Protein AF-0000000066869308 (afdb_homodimer)

Sequence (246 aa):
MLRIAASAKTIVRTGSLEAPPLGIRVLPRLYHERVVDHYDNPRNVGSFDKNDPTVGTGLVGAPACGDVMKLQIKVDDKTGKIVDARFKTFGCGSAIASSSVATEWVKEKQIEEVLTIKNTVGAMLRIAASAKTIVRTGSLEAPPLGIRVLPRLYHERVVDHYDNPRNVGSFDKNDPTVGTGLVGAPACGDVMKLQIKVDDKTGKIVDARFKTFGCGSAIASSSVATEWVKEKQIEEVLTIKNTVGA

InterPro domains:
  IPR002871 NIF system FeS cluster assembly, NifU, N-terminal [PF01592] (31-120)
  IPR002871 NIF system FeS cluster assembly, NifU, N-terminal [PTHR10093] (7-120)
  IPR002871 NIF system FeS cluster assembly, NifU, N-terminal [cd06664] (30-123)

Nearest PDB structures (foldseek):
  5wlw-assembly1_H  TM=8.777E-01  e=2.825E-13  Homo sapiens
  6wi2-assembly1_D  TM=8.558E-01  e=1.445E-12  Homo sapiens
  2z7e-assembly1_B  TM=8.481E-01  e=9.745E-09  Aquifex aeolicus
  2z7e-assembly1_C  TM=8.434E-01  e=6.066E-08  Aquifex aeolicus
  5t0v-assembly1_k  TM=6.621E-01  e=1.904E-09  Saccharomyces cerevisiae

Radius of gyration: 27.17 Å; Cα contacts (8 Å, |Δi|>4): 467; chains: 2; bounding box: 66×114×77 Å

Foldseek 3Di:
DPPPPPPPPPPPPPPPPVDPPPPVVVVVVVVVVLLVCCLVPFPQEDDDDPPPPQKDWDWDDDPVQNKIKIKMFGADPVPQFTAFIHMDMPGDSNVSSVRSVVRVVRHRDHNCCVVPPDPPPDD/DPPPPPPPPPPPPPPPPVPPPPPPVVVVVVVVVLLVCCLVPFPQEDDDDPPPPQKDWDWDDDPVQNKIKIKMFGADPVPQFTAFIHMDMPGDSVVSSVRSVVRVVRHRDHNCCVVPPDPPPDD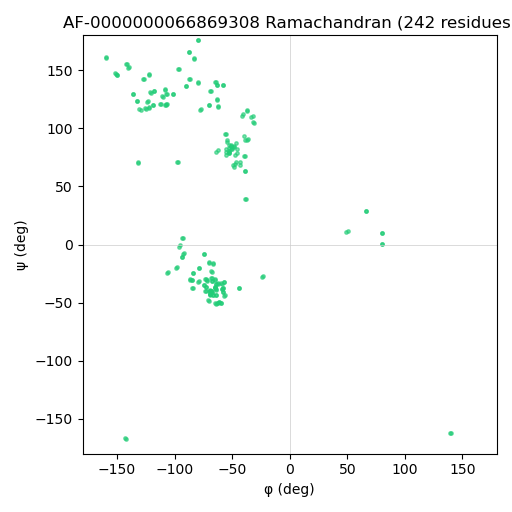

Organism: Glycine max (NCBI:txid3847)

pLDDT: mean 75.07, std 23.41, range [19.27, 97.44]

Secondary structure (DSSP, 8-state):
---------------------THHHHHHHHHHHHHHHHHHS-SSBS---TT-TTEEEEEEEETTTTEEEEEEEEE-TTT-BEEEEEEEE-S-HHHHHHHHHHHHHTTTSBHHHHH--------/---------------------THHHHHHHHHHHHHHHHHHS-SSBS---TT-TTEEEEEEEETTTTEEEEEEEEE-TTT-BEEEEEEEE-S-HHHHHHHHHHHHHTTTSBHHHHH--------

Solvent-accessible surface area (backbone atoms only — not comparable to full-atom values): 13592 Å² total; per-residue (Å²): 135,84,78,78,78,77,77,74,76,77,76,72,75,75,69,75,72,71,66,73,69,74,68,46,68,49,38,23,58,54,41,19,52,49,45,38,42,22,48,77,55,55,49,47,70,44,78,73,64,79,82,40,62,47,31,25,51,19,63,38,69,31,79,88,49,66,14,42,26,40,42,34,36,31,42,39,84,87,77,38,28,19,75,39,39,25,30,42,66,54,61,39,50,32,26,46,18,27,38,19,49,27,37,60,54,48,43,73,34,47,50,65,61,72,73,48,70,60,79,78,62,79,125,136,86,78,76,78,77,77,76,76,76,76,73,74,74,68,74,72,70,66,72,69,73,66,46,70,50,38,24,58,54,40,19,53,50,43,39,42,20,50,78,54,55,49,49,70,44,76,73,63,82,81,40,64,50,31,25,50,20,64,38,70,30,80,90,49,68,13,41,25,39,42,34,37,31,42,40,86,86,78,38,28,19,76,39,39,24,31,41,66,52,61,40,50,32,25,45,18,28,39,20,50,28,37,61,52,48,41,74,33,47,49,66,62,71,74,49,72,62,78,78,63,78,125

Structure (mmCIF, N/CA/C/O backbone):
data_AF-0000000066869308-model_v1
#
loop_
_entity.id
_entity.type
_entity.pdbx_description
1 polymer 'NIF system FeS cluster assembly NifU N-terminal domain-containing protein'
#
loop_
_atom_site.group_PDB
_atom_site.id
_atom_site.type_symbol
_atom_site.label_atom_id
_atom_site.label_alt_id
_atom_site.label_comp_id
_atom_site.label_asym_id
_atom_site.label_entity_id
_atom_site.label_seq_id
_atom_site.pdbx_PDB_ins_code
_atom_site.Cartn_x
_atom_site.Cartn_y
_atom_site.Cartn_z
_atom_site.occupancy
_atom_site.B_iso_or_equiv
_atom_site.auth_seq_id
_atom_site.auth_comp_id
_atom_site.auth_asym_id
_atom_site.auth_atom_id
_atom_site.pdbx_PDB_model_num
ATOM 1 N N . MET A 1 1 ? 46.312 -50.531 -47.625 1 30.72 1 MET A N 1
ATOM 2 C CA . MET A 1 1 ? 45.531 -49.312 -47.656 1 30.72 1 MET A CA 1
ATOM 3 C C . MET A 1 1 ? 44.812 -49.062 -46.344 1 30.72 1 MET A C 1
ATOM 5 O O . MET A 1 1 ? 43.938 -49.844 -45.969 1 30.72 1 MET A O 1
ATOM 9 N N . LEU A 1 2 ? 45.562 -48.625 -45.312 1 37.56 2 LEU A N 1
ATOM 10 C CA . LEU A 1 2 ? 45.312 -48.438 -43.906 1 37.56 2 LEU A CA 1
ATOM 11 C C . LEU A 1 2 ? 44.25 -47.375 -43.656 1 37.56 2 LEU A C 1
ATOM 13 O O . LEU A 1 2 ? 44.438 -46.219 -44 1 37.56 2 LEU A O 1
ATOM 17 N N . ARG A 1 3 ? 42.938 -47.75 -43.812 1 37.41 3 ARG A N 1
ATOM 18 C CA . ARG A 1 3 ? 41.75 -46.938 -43.625 1 37.41 3 ARG A CA 1
ATOM 19 C C . ARG A 1 3 ? 41.719 -46.312 -42.25 1 37.41 3 ARG A C 1
ATOM 21 O O . ARG A 1 3 ? 41.781 -47.031 -41.25 1 37.41 3 ARG A O 1
ATOM 28 N N . ILE A 1 4 ? 42.281 -45.156 -42 1 41.25 4 ILE A N 1
ATOM 29 C CA . ILE A 1 4 ? 42.219 -44.281 -40.844 1 41.25 4 ILE A CA 1
ATOM 30 C C . ILE A 1 4 ? 40.781 -44 -40.5 1 41.25 4 ILE A C 1
ATOM 32 O O . ILE A 1 4 ? 40.062 -43.375 -41.281 1 41.25 4 ILE A O 1
ATOM 36 N N . ALA A 1 5 ? 40.031 -44.844 -39.812 1 41.66 5 ALA A N 1
ATOM 37 C CA . ALA A 1 5 ? 38.688 -44.656 -39.25 1 41.66 5 ALA A CA 1
ATOM 38 C C . ALA A 1 5 ? 38.625 -43.406 -38.375 1 41.66 5 ALA A C 1
ATOM 40 O O . ALA A 1 5 ? 39.406 -43.25 -37.438 1 41.66 5 ALA A O 1
ATOM 41 N N . ALA A 1 6 ? 38.438 -42.219 -38.969 1 38.69 6 ALA A N 1
ATOM 42 C CA . ALA A 1 6 ? 38.219 -40.969 -38.281 1 38.69 6 ALA A CA 1
ATOM 43 C C . ALA A 1 6 ? 37.062 -41.094 -37.281 1 38.69 6 ALA A C 1
ATOM 45 O O . ALA A 1 6 ? 35.938 -41.5 -37.656 1 38.69 6 ALA A O 1
ATOM 46 N N . SER A 1 7 ? 37.312 -41.562 -36.062 1 40.28 7 SER A N 1
ATOM 47 C CA . SER A 1 7 ? 36.375 -41.562 -34.938 1 40.28 7 SER A CA 1
ATOM 48 C C . SER A 1 7 ? 35.75 -40.156 -34.75 1 40.28 7 SER A C 1
ATOM 50 O O . SER A 1 7 ? 36.469 -39.188 -34.5 1 40.28 7 SER A O 1
ATOM 52 N N . ALA A 1 8 ? 34.75 -39.781 -35.469 1 38.94 8 ALA A N 1
ATOM 53 C CA . ALA A 1 8 ? 33.969 -38.562 -35.25 1 38.94 8 ALA A CA 1
ATOM 54 C C . ALA A 1 8 ? 33.469 -38.5 -33.812 1 38.94 8 ALA A C 1
ATOM 56 O O . ALA A 1 8 ? 32.719 -39.375 -33.344 1 38.94 8 ALA A O 1
ATOM 57 N N . LYS A 1 9 ? 34.312 -38.094 -32.844 1 41.34 9 LYS A N 1
ATOM 58 C CA . LYS A 1 9 ? 33.844 -37.719 -31.516 1 41.34 9 LYS A CA 1
ATOM 59 C C . LYS A 1 9 ? 32.656 -36.781 -31.594 1 41.34 9 LYS A C 1
ATOM 61 O O . LYS A 1 9 ? 32.75 -35.688 -32.188 1 41.34 9 LYS A O 1
ATOM 66 N N . THR A 1 10 ? 31.453 -37.312 -31.891 1 38.88 10 THR A N 1
ATOM 67 C CA . THR A 1 10 ? 30.266 -36.469 -31.688 1 38.88 10 THR A CA 1
ATOM 68 C C . THR A 1 10 ? 30.312 -35.781 -30.328 1 38.88 10 THR A C 1
ATOM 70 O O . THR A 1 10 ? 30.344 -36.469 -29.281 1 38.88 10 THR A O 1
ATOM 73 N N . ILE A 1 11 ? 30.922 -34.625 -30.156 1 40.66 11 ILE A N 1
ATOM 74 C CA . ILE A 1 11 ? 30.812 -33.781 -28.969 1 40.66 11 ILE A CA 1
ATOM 75 C C . ILE A 1 11 ? 29.344 -33.531 -28.656 1 40.66 11 ILE A C 1
ATOM 77 O O . ILE A 1 11 ? 28.641 -32.875 -29.453 1 40.66 11 ILE A O 1
ATOM 81 N N . VAL A 1 12 ? 28.625 -34.406 -28.062 1 39.16 12 VAL A N 1
ATOM 82 C CA . VAL A 1 12 ? 27.312 -34.094 -27.484 1 39.16 12 VAL A CA 1
ATOM 83 C C . VAL A 1 12 ? 27.422 -32.875 -26.594 1 39.16 12 VAL A C 1
ATOM 85 O O . VAL A 1 12 ? 28.156 -32.875 -25.609 1 39.16 12 VAL A O 1
ATOM 88 N N . ARG A 1 13 ? 27.328 -31.703 -27.141 1 38.78 13 ARG A N 1
ATOM 89 C CA . ARG A 1 13 ? 27.109 -30.516 -26.297 1 38.78 13 ARG A CA 1
ATOM 90 C C . ARG A 1 13 ? 26.016 -30.781 -25.266 1 38.78 13 ARG A C 1
ATOM 92 O O . ARG A 1 13 ? 24.875 -31.031 -25.625 1 38.78 13 ARG A O 1
ATOM 99 N N . THR A 1 14 ? 26.312 -31.406 -24.172 1 38.59 14 THR A N 1
ATOM 100 C CA . THR A 1 14 ? 25.375 -31.328 -23.062 1 38.59 14 THR A CA 1
ATOM 101 C C . THR A 1 14 ? 24.922 -29.891 -22.828 1 38.59 14 THR A C 1
ATOM 103 O O . THR A 1 14 ? 25.75 -29.031 -22.531 1 38.59 14 THR A O 1
ATOM 106 N N . GLY A 1 15 ? 24.156 -29.359 -23.656 1 35.91 15 GLY A N 1
ATOM 107 C CA . GLY A 1 15 ? 23.531 -28.109 -23.266 1 35.91 15 GLY A CA 1
ATOM 108 C C . GLY A 1 15 ? 23.094 -28.094 -21.812 1 35.91 15 GLY A C 1
ATOM 109 O O . GLY A 1 15 ? 22.438 -29.016 -21.344 1 35.91 15 GLY A O 1
ATOM 110 N N . SER A 1 16 ? 23.938 -27.609 -20.938 1 37.28 16 SER A N 1
ATOM 111 C CA . SER A 1 16 ? 23.547 -27.312 -19.562 1 37.28 16 SER A CA 1
ATOM 112 C C . SER A 1 16 ? 22.141 -26.703 -19.5 1 37.28 16 SER A C 1
ATOM 114 O O . SER A 1 16 ? 21.906 -25.625 -20.078 1 37.28 16 SER A O 1
ATOM 116 N N . LEU A 1 17 ? 21.141 -27.453 -19.641 1 38.56 17 LEU A N 1
ATOM 117 C CA . LEU A 1 17 ? 19.844 -26.938 -19.219 1 38.56 17 LEU A CA 1
ATOM 118 C C . LEU A 1 17 ? 19.969 -26.125 -17.938 1 38.56 17 LEU A C 1
ATOM 120 O O . LEU A 1 17 ? 20.312 -26.672 -16.891 1 38.56 17 LEU A O 1
ATOM 124 N N . GLU A 1 18 ? 20.656 -25.062 -17.953 1 38.56 18 GLU A N 1
ATOM 125 C CA . GLU A 1 18 ? 20.578 -24.203 -16.781 1 38.56 18 GLU A CA 1
ATOM 126 C C . GLU A 1 18 ? 19.172 -24.203 -16.188 1 38.56 18 GLU A C 1
ATOM 128 O O . GLU A 1 18 ? 18.188 -23.969 -16.891 1 38.56 18 GLU A O 1
ATOM 133 N N . ALA A 1 19 ? 18.906 -25.078 -15.273 1 40.25 19 ALA A N 1
ATOM 134 C CA . ALA A 1 19 ? 17.672 -25.125 -14.492 1 40.25 19 ALA A CA 1
ATOM 135 C C . ALA A 1 19 ? 17.188 -23.719 -14.156 1 40.25 19 ALA A C 1
ATOM 137 O O . ALA A 1 19 ? 18 -22.812 -13.938 1 40.25 19 ALA A O 1
ATOM 138 N N . PRO A 1 20 ? 16.078 -23.297 -14.617 1 44.31 20 PRO A N 1
ATOM 139 C CA . PRO A 1 20 ? 15.617 -22 -14.125 1 44.31 20 PRO A CA 1
ATOM 140 C C . PRO A 1 20 ? 15.844 -21.828 -12.625 1 44.31 20 PRO A C 1
ATOM 142 O O . PRO A 1 20 ? 15.836 -22.797 -11.875 1 44.31 20 PRO A O 1
ATOM 145 N N . PRO A 1 21 ? 16.703 -21 -12.18 1 42.47 21 PRO A N 1
ATOM 146 C CA . PRO A 1 21 ? 16.938 -20.875 -10.742 1 42.47 21 PRO A CA 1
ATOM 147 C C . PRO A 1 21 ? 15.672 -21.141 -9.914 1 42.47 21 PRO A C 1
ATOM 149 O O . PRO A 1 21 ? 14.57 -20.75 -10.32 1 42.47 21 PRO A O 1
ATOM 152 N N . LEU A 1 22 ? 15.555 -22.156 -9.211 1 41.47 22 LEU A N 1
ATOM 153 C CA . LEU A 1 22 ? 14.578 -22.547 -8.203 1 41.47 22 LEU A CA 1
ATOM 154 C C . LEU A 1 22 ? 13.898 -21.328 -7.586 1 41.47 22 LEU A C 1
ATOM 156 O O . LEU A 1 22 ? 12.836 -21.453 -6.969 1 41.47 22 LEU A O 1
ATOM 160 N N . GLY A 1 23 ? 14.523 -20.203 -7.539 1 46.25 23 GLY A N 1
ATOM 161 C CA . GLY A 1 23 ? 14.156 -19.016 -6.777 1 46.25 23 GLY A CA 1
ATOM 162 C C . GLY A 1 23 ? 12.883 -18.359 -7.266 1 46.25 23 GLY A C 1
ATOM 163 O O . GLY A 1 23 ? 12.188 -17.703 -6.496 1 46.25 23 GLY A O 1
ATOM 164 N N . ILE A 1 24 ? 12.547 -18.453 -8.508 1 48.66 24 ILE A N 1
ATOM 165 C CA . ILE A 1 24 ? 11.453 -17.688 -9.109 1 48.66 24 ILE A CA 1
ATOM 166 C C . ILE A 1 24 ? 10.117 -18.344 -8.758 1 48.66 24 ILE A C 1
ATOM 168 O O . ILE A 1 24 ? 9.125 -17.656 -8.539 1 48.66 24 ILE A O 1
ATOM 172 N N . ARG A 1 25 ? 10.055 -19.719 -8.586 1 51.94 25 ARG A N 1
ATOM 173 C CA . ARG A 1 25 ? 8.812 -20.422 -8.297 1 51.94 25 ARG A CA 1
ATOM 174 C C . ARG A 1 25 ? 8.344 -20.141 -6.875 1 51.94 25 ARG A C 1
ATOM 176 O O . ARG A 1 25 ? 7.152 -20.266 -6.574 1 51.94 25 ARG A O 1
ATOM 183 N N . VAL A 1 26 ? 9.328 -19.922 -6.027 1 53.38 26 VAL A N 1
ATOM 184 C CA . VAL A 1 26 ? 9.062 -19.719 -4.605 1 53.38 26 VAL A CA 1
ATOM 185 C C . VAL A 1 26 ? 8.484 -18.328 -4.371 1 53.38 26 VAL A C 1
ATOM 187 O O . VAL A 1 26 ? 7.703 -18.125 -3.443 1 53.38 26 VAL A O 1
ATOM 190 N N . LEU A 1 27 ? 8.484 -17.547 -5.387 1 65.19 27 LEU A N 1
ATOM 191 C CA . LEU A 1 27 ? 8.125 -16.141 -5.266 1 65.19 27 LEU A CA 1
ATOM 192 C C . LEU A 1 27 ? 6.621 -15.984 -5.059 1 65.19 27 LEU A C 1
ATOM 194 O O . LEU A 1 27 ? 6.191 -15.281 -4.141 1 65.19 27 LEU A O 1
ATOM 198 N N . PRO A 1 28 ? 5.867 -16.812 -5.793 1 68 28 PRO A N 1
ATOM 199 C CA . PRO A 1 28 ? 4.426 -16.594 -5.656 1 68 28 PRO A CA 1
ATOM 200 C C . PRO A 1 28 ? 3.895 -17.016 -4.285 1 68 28 PRO A C 1
ATOM 202 O O . PRO A 1 28 ? 3.086 -16.281 -3.691 1 68 28 PRO A O 1
ATOM 205 N N . ARG A 1 29 ? 4.426 -18.172 -3.766 1 74.62 29 ARG A N 1
ATOM 206 C CA . ARG A 1 29 ? 3.91 -18.641 -2.482 1 74.62 29 ARG A CA 1
ATOM 207 C C . ARG A 1 29 ? 4.34 -17.719 -1.348 1 74.62 29 ARG A C 1
ATOM 209 O O . ARG A 1 29 ? 3.539 -17.406 -0.468 1 74.62 29 ARG A O 1
ATOM 216 N N . LEU A 1 30 ? 5.609 -17.312 -1.404 1 82.31 30 LEU A N 1
ATOM 217 C CA . LEU A 1 30 ? 6.117 -16.453 -0.341 1 82.31 30 LEU A CA 1
ATOM 218 C C . LEU A 1 30 ? 5.406 -15.109 -0.348 1 82.31 30 LEU A C 1
ATOM 220 O O . LEU A 1 30 ? 5.094 -14.562 0.712 1 82.31 30 LEU A O 1
ATOM 224 N N . TYR A 1 31 ? 5.156 -14.727 -1.512 1 89 31 TYR A N 1
ATOM 225 C CA . TYR A 1 31 ? 4.477 -13.438 -1.62 1 89 31 TYR A CA 1
ATOM 226 C C . TYR A 1 31 ? 3.051 -13.523 -1.084 1 89 31 TYR A C 1
ATOM 228 O O . TYR A 1 31 ? 2.598 -12.641 -0.36 1 89 31 TYR A O 1
ATOM 236 N N . HIS A 1 32 ? 2.383 -14.617 -1.377 1 90 32 HIS A N 1
ATOM 237 C CA . HIS A 1 32 ? 1.039 -14.836 -0.854 1 90 32 HIS A CA 1
ATOM 238 C C . HIS A 1 32 ? 1.04 -14.883 0.67 1 90 32 HIS A C 1
ATOM 240 O O . HIS A 1 32 ? 0.23 -14.219 1.316 1 90 32 HIS A O 1
ATOM 246 N N . GLU A 1 33 ? 1.879 -15.625 1.16 1 90.75 33 GLU A N 1
ATOM 247 C CA . GLU A 1 33 ? 1.983 -15.758 2.611 1 90.75 33 GLU A CA 1
ATOM 248 C C . GLU A 1 33 ? 2.238 -14.406 3.271 1 90.75 33 GLU A C 1
ATOM 250 O O . GLU A 1 33 ? 1.71 -14.125 4.348 1 90.75 33 GLU A O 1
ATOM 255 N N . ARG A 1 34 ? 3.027 -13.617 2.598 1 90.81 34 ARG A N 1
ATOM 256 C CA . ARG A 1 34 ? 3.34 -12.297 3.145 1 90.81 34 ARG A CA 1
ATOM 257 C C . ARG A 1 34 ? 2.102 -11.414 3.174 1 90.81 34 ARG A C 1
ATOM 259 O O . ARG A 1 34 ? 1.85 -10.719 4.164 1 90.81 34 ARG A O 1
ATOM 266 N N . VAL A 1 35 ? 1.364 -11.438 2.148 1 91.25 35 VAL A N 1
ATOM 267 C CA . VAL A 1 35 ? 0.153 -10.625 2.076 1 91.25 35 VAL A CA 1
ATOM 268 C C . VAL A 1 35 ? -0.844 -11.086 3.135 1 91.25 35 VAL A C 1
ATOM 270 O O . VAL A 1 35 ? -1.438 -10.266 3.84 1 91.25 35 VAL A O 1
ATOM 273 N N . VAL A 1 36 ? -1.009 -12.344 3.285 1 91 36 VAL A N 1
ATOM 274 C CA . VAL A 1 36 ? -1.915 -12.898 4.285 1 91 36 VAL A CA 1
ATOM 275 C C . VAL A 1 36 ? -1.42 -12.547 5.684 1 91 36 VAL A C 1
ATOM 277 O O . VAL A 1 36 ? -2.221 -12.266 6.582 1 91 36 VAL A O 1
ATOM 280 N N . ASP A 1 37 ? -0.144 -12.578 5.883 1 93.25 37 ASP A N 1
ATOM 281 C CA . ASP A 1 37 ? 0.439 -12.195 7.168 1 93.25 37 ASP A CA 1
ATOM 282 C C . ASP A 1 37 ? 0.074 -10.758 7.527 1 93.25 37 ASP A C 1
ATOM 284 O O . ASP A 1 37 ? -0.168 -10.445 8.695 1 93.25 37 ASP A O 1
ATOM 288 N N . HIS A 1 38 ? 0.047 -9.898 6.59 1 93.44 38 HIS A N 1
ATOM 289 C CA . HIS A 1 38 ? -0.352 -8.523 6.832 1 93.44 38 HIS A CA 1
ATOM 290 C C . HIS A 1 38 ? -1.816 -8.438 7.246 1 93.44 38 HIS A C 1
ATOM 292 O O . HIS A 1 38 ? -2.213 -7.5 7.945 1 93.44 38 HIS A O 1
ATOM 298 N N . TYR A 1 39 ? -2.594 -9.281 6.82 1 90 39 TYR A N 1
ATOM 299 C CA . TYR A 1 39 ? -3.986 -9.359 7.25 1 90 39 TYR A CA 1
ATOM 300 C C . TYR A 1 39 ? -4.086 -9.844 8.688 1 90 39 TYR A C 1
ATOM 302 O O . TYR A 1 39 ? -4.781 -9.242 9.508 1 90 39 TYR A O 1
ATOM 310 N N . ASP A 1 40 ? -3.385 -10.883 8.906 1 91.31 40 ASP A N 1
ATOM 311 C CA . ASP A 1 40 ? -3.467 -11.531 10.219 1 91.31 40 ASP A CA 1
ATOM 312 C C . ASP A 1 40 ? -2.713 -10.719 11.273 1 91.31 40 ASP A C 1
ATOM 314 O O . ASP A 1 40 ? -3.076 -10.742 12.453 1 91.31 40 ASP A O 1
ATOM 318 N N . ASN A 1 41 ? -1.629 -10.102 10.891 1 94.25 41 ASN A N 1
ATOM 319 C CA . ASN A 1 41 ? -0.74 -9.328 11.75 1 94.25 41 ASN A CA 1
ATOM 320 C C . ASN A 1 41 ? -0.408 -7.973 11.141 1 94.25 41 ASN A C 1
ATOM 322 O O . ASN A 1 41 ? 0.75 -7.695 10.82 1 94.25 41 ASN A O 1
ATOM 326 N N . PRO A 1 42 ? -1.406 -7.137 11.125 1 95.25 42 PRO A N 1
ATOM 327 C CA . PRO A 1 42 ? -1.154 -5.859 10.461 1 95.25 42 PRO A CA 1
ATOM 328 C C . PRO A 1 42 ? -0.064 -5.039 11.141 1 95.25 42 PRO A C 1
ATOM 330 O O . PRO A 1 42 ? 0.022 -5.023 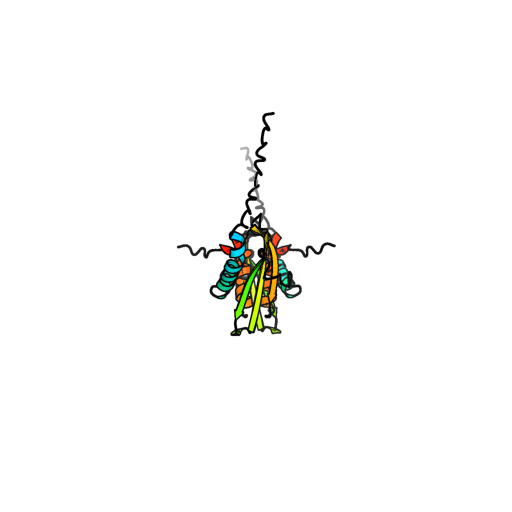12.375 1 95.25 42 PRO A O 1
ATOM 333 N N . ARG A 1 43 ? 0.749 -4.48 10.391 1 95.81 43 ARG A N 1
ATOM 334 C CA . ARG A 1 43 ? 1.827 -3.627 10.883 1 95.81 43 ARG A CA 1
ATOM 335 C C . ARG A 1 43 ? 1.428 -2.156 10.836 1 95.81 43 ARG A C 1
ATOM 337 O O . ARG A 1 43 ? 0.57 -1.766 10.039 1 95.81 43 ARG A O 1
ATOM 344 N N . ASN A 1 44 ? 1.986 -1.394 11.719 1 97.12 44 ASN A N 1
ATOM 345 C CA . ASN A 1 44 ? 1.922 0.064 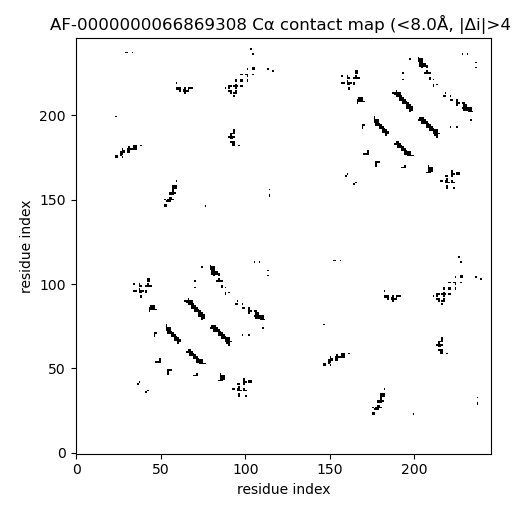11.711 1 97.12 44 ASN A CA 1
ATOM 346 C C . ASN A 1 44 ? 0.499 0.563 11.945 1 97.12 44 ASN A C 1
ATOM 348 O O . ASN A 1 44 ? 0.089 1.573 11.375 1 97.12 44 ASN A O 1
ATOM 352 N N . VAL A 1 45 ? -0.238 -0.227 12.664 1 97.19 45 VAL A N 1
ATOM 353 C CA . VAL A 1 45 ? -1.578 0.212 13.039 1 97.19 45 VAL A CA 1
ATOM 354 C C . VAL A 1 45 ? -1.483 1.366 14.039 1 97.19 45 VAL A C 1
ATOM 356 O O . VAL A 1 45 ? -0.708 1.307 14.992 1 97.19 45 VAL A O 1
ATOM 359 N N . GLY A 1 46 ? -2.207 2.328 13.773 1 96.69 46 GLY A N 1
ATOM 360 C CA . GLY A 1 46 ? -2.221 3.482 14.656 1 96.69 46 GLY A CA 1
ATOM 361 C C . GLY A 1 46 ? -2.264 4.805 13.914 1 96.69 46 GLY A C 1
ATOM 362 O O . GLY A 1 46 ? -2.717 4.863 12.773 1 96.69 46 GLY A O 1
ATOM 363 N N . SER A 1 47 ? -1.909 5.887 14.633 1 96.81 47 SER A N 1
ATOM 364 C CA . SER A 1 47 ? -1.906 7.219 14.031 1 96.81 47 SER A CA 1
ATOM 365 C C . SER A 1 47 ? -0.875 8.125 14.703 1 96.81 47 SER A C 1
ATOM 367 O O . SER A 1 47 ? -0.496 7.898 15.852 1 96.81 47 SER A O 1
ATOM 369 N N . PHE A 1 48 ? -0.342 8.977 13.93 1 96.75 48 PHE A N 1
ATOM 370 C CA . PHE A 1 48 ? 0.454 10.078 14.453 1 96.75 48 PHE A CA 1
ATOM 371 C C . PHE A 1 48 ? -0.432 11.273 14.789 1 96.75 48 PHE A C 1
ATOM 373 O O . PHE A 1 48 ? -1.621 11.281 14.469 1 96.75 48 PHE A O 1
ATOM 380 N N . ASP A 1 49 ? 0.183 12.188 15.547 1 95 49 ASP A N 1
ATOM 381 C CA . ASP A 1 49 ? -0.48 13.477 15.742 1 95 49 ASP A CA 1
ATOM 382 C C . ASP A 1 49 ? -0.646 14.211 14.414 1 95 49 ASP A C 1
ATOM 384 O O . ASP A 1 49 ? 0.342 14.57 13.766 1 95 49 ASP A O 1
ATOM 388 N N . LYS A 1 50 ? -1.881 14.453 14.086 1 89.25 50 LYS A N 1
ATOM 389 C CA . LYS A 1 50 ? -2.176 15.062 12.789 1 89.25 50 LYS A CA 1
ATOM 390 C C . LYS A 1 50 ? -1.648 16.484 12.719 1 89.25 50 LYS A C 1
ATOM 392 O O . LYS A 1 50 ? -1.522 17.062 11.641 1 89.25 50 LYS A O 1
ATOM 397 N N . ASN A 1 51 ? -1.34 17.062 13.867 1 90.62 51 ASN A N 1
ATOM 398 C CA . ASN A 1 51 ? -0.876 18.438 13.898 1 90.62 51 ASN A CA 1
ATOM 399 C C . ASN A 1 51 ? 0.646 18.531 13.828 1 90.62 51 ASN A C 1
ATOM 401 O O . ASN A 1 51 ? 1.211 19.625 13.781 1 90.62 51 ASN A O 1
ATOM 405 N N . ASP A 1 52 ? 1.296 17.469 13.898 1 92.69 52 ASP A N 1
ATOM 406 C CA . ASP A 1 52 ? 2.74 17.422 13.695 1 92.69 52 ASP A CA 1
ATOM 407 C C . ASP A 1 52 ? 3.107 17.844 12.273 1 92.69 52 ASP A C 1
ATOM 409 O O . ASP A 1 52 ? 2.641 17.25 11.305 1 92.69 52 ASP A O 1
ATOM 413 N N . PRO A 1 53 ? 3.959 18.828 12.117 1 90.25 53 PRO A N 1
ATOM 414 C CA . PRO A 1 53 ? 4.246 19.359 10.781 1 90.25 53 PRO A CA 1
ATOM 415 C C . PRO A 1 53 ? 5.031 18.391 9.914 1 90.25 53 PRO A C 1
ATOM 417 O O . PRO A 1 53 ? 5.117 18.562 8.695 1 90.25 53 PRO A O 1
ATOM 420 N N . THR A 1 54 ? 5.609 17.391 10.461 1 92.56 54 THR A N 1
ATOM 421 C CA . THR A 1 54 ? 6.379 16.422 9.688 1 92.56 54 THR A CA 1
ATOM 422 C C . THR A 1 54 ? 5.508 15.234 9.289 1 92.56 54 THR A C 1
ATOM 424 O O . THR A 1 54 ? 6 14.258 8.727 1 92.56 54 THR A O 1
ATOM 427 N N . VAL A 1 55 ? 4.18 15.352 9.602 1 94.56 55 VAL A N 1
ATOM 428 C CA . VAL A 1 55 ? 3.27 14.25 9.328 1 94.56 55 VAL A CA 1
ATOM 429 C C . VAL A 1 55 ? 2.291 14.641 8.227 1 94.56 55 VAL A C 1
ATOM 431 O O . VAL A 1 55 ? 1.649 15.695 8.305 1 94.56 55 VAL A O 1
ATOM 434 N N . GLY A 1 56 ? 2.307 13.852 7.125 1 93.06 56 GLY A N 1
ATOM 435 C CA . GLY A 1 56 ? 1.231 13.922 6.148 1 93.06 56 GLY A CA 1
ATOM 436 C C . GLY A 1 56 ? 0.098 12.961 6.438 1 93.06 56 GLY A C 1
ATOM 437 O O . GLY A 1 56 ? 0.336 11.805 6.805 1 93.06 56 GLY A O 1
ATOM 438 N N . THR A 1 57 ? -1.127 13.508 6.273 1 94 57 THR A N 1
ATOM 439 C CA . THR A 1 57 ? -2.295 12.68 6.547 1 94 57 THR A CA 1
ATOM 440 C C . THR A 1 57 ? -3.195 12.586 5.32 1 94 57 THR A C 1
ATOM 442 O O . THR A 1 57 ? -3.582 13.609 4.75 1 94 57 THR A O 1
ATOM 445 N N . GLY A 1 58 ? -3.35 11.336 4.82 1 91.88 58 GLY A N 1
ATOM 446 C CA . GLY A 1 58 ? -4.359 11.055 3.816 1 91.88 58 GLY A CA 1
ATOM 447 C C . GLY A 1 58 ? -5.602 10.391 4.387 1 91.88 58 GLY A C 1
ATOM 448 O O . GLY A 1 58 ? -5.504 9.43 5.148 1 91.88 58 GLY A O 1
ATOM 449 N N . LEU A 1 59 ? -6.781 10.891 4.098 1 89.62 59 LEU A N 1
ATOM 450 C CA . LEU A 1 59 ? -8.055 10.359 4.566 1 89.62 59 LEU A CA 1
ATOM 451 C C . LEU A 1 59 ? -8.977 10.039 3.393 1 89.62 59 LEU A C 1
ATOM 453 O O . LEU A 1 59 ? -9.188 10.875 2.514 1 89.62 59 LEU A O 1
ATOM 457 N N . VAL A 1 60 ? -9.352 8.766 3.416 1 87.25 60 VAL A N 1
ATOM 458 C CA . VAL A 1 60 ? -10.32 8.367 2.396 1 87.25 60 VAL A CA 1
ATOM 459 C C . VAL A 1 60 ? -11.539 7.734 3.061 1 87.25 60 VAL A C 1
ATOM 461 O O . VAL A 1 60 ? -11.398 6.809 3.869 1 87.25 60 VAL A O 1
ATOM 464 N N . GLY A 1 61 ? -12.734 8.391 2.898 1 75.94 61 GLY A N 1
ATOM 465 C CA . GLY A 1 61 ? -13.992 7.836 3.377 1 75.94 61 GLY A CA 1
ATOM 466 C C . GLY A 1 61 ? -15.086 7.828 2.32 1 75.94 61 GLY A C 1
ATOM 467 O O . GLY A 1 61 ? -15.227 8.789 1.56 1 75.94 61 GLY A O 1
ATOM 468 N N . ALA A 1 62 ? -15.492 6.586 1.957 1 64 62 ALA A N 1
ATOM 469 C CA . ALA A 1 62 ? -16.656 6.57 1.078 1 64 62 ALA A CA 1
ATOM 470 C C . ALA A 1 62 ? -17.906 6.102 1.827 1 64 62 ALA A C 1
ATOM 472 O O . ALA A 1 62 ? -17.859 5.113 2.566 1 64 62 ALA A O 1
ATOM 473 N N . PRO A 1 63 ? -18.812 7.023 1.788 1 58.5 63 PRO A N 1
ATOM 474 C CA . PRO A 1 63 ? -20.062 6.668 2.463 1 58.5 63 PRO A CA 1
ATOM 475 C C . PRO A 1 63 ? -20.531 5.25 2.141 1 58.5 63 PRO A C 1
ATOM 477 O O . PRO A 1 63 ? -21.078 4.566 3.01 1 58.5 63 PRO A O 1
ATOM 480 N N . ALA A 1 64 ? -20.328 4.887 0.94 1 57.06 64 ALA A N 1
ATOM 481 C CA . ALA A 1 64 ? -20.875 3.598 0.53 1 57.06 64 ALA A CA 1
ATOM 482 C C . ALA A 1 64 ? -20.234 2.455 1.312 1 57.06 64 ALA A C 1
ATOM 484 O O . ALA A 1 64 ? -20.859 1.405 1.507 1 57.06 64 ALA A O 1
ATOM 485 N N . CYS A 1 65 ? -19 2.578 1.65 1 58.75 65 CYS A N 1
ATOM 486 C CA . CYS A 1 65 ? -18.328 1.457 2.305 1 58.75 65 CYS A CA 1
ATOM 487 C C . CYS A 1 65 ? -18.344 1.628 3.82 1 58.75 65 CYS A C 1
ATOM 489 O O . CYS A 1 65 ? -18.172 0.657 4.559 1 58.75 65 CYS A O 1
ATOM 491 N N . GLY A 1 66 ? -18.875 2.678 4.082 1 62.62 66 GLY A N 1
ATOM 492 C CA . GLY A 1 66 ? -18.844 2.98 5.504 1 62.62 66 GLY A CA 1
ATOM 493 C C . GLY A 1 66 ? -17.469 2.85 6.109 1 62.62 66 GLY A C 1
ATOM 494 O O . GLY A 1 66 ? -17.312 2.838 7.332 1 62.62 66 GLY A O 1
ATOM 495 N N . ASP A 1 67 ? -16.5 2.727 5.148 1 76.62 67 ASP A N 1
ATOM 496 C CA . ASP A 1 67 ? -15.188 2.521 5.738 1 76.62 67 ASP A CA 1
ATOM 497 C C . ASP A 1 67 ? -14.289 3.74 5.516 1 76.62 67 ASP A C 1
ATOM 499 O O . ASP A 1 67 ? -14.344 4.371 4.461 1 76.62 67 ASP A O 1
ATOM 503 N N . VAL A 1 68 ? -13.719 4.23 6.574 1 83.88 68 VAL A N 1
ATOM 504 C CA . VAL A 1 68 ? -12.766 5.34 6.547 1 83.88 68 VAL A CA 1
ATOM 505 C C . VAL A 1 68 ? -11.359 4.82 6.836 1 83.88 68 VAL A C 1
ATOM 507 O O . VAL A 1 68 ? -11.172 3.979 7.715 1 83.88 68 VAL A O 1
ATOM 510 N N . MET A 1 69 ? -10.492 5.344 5.914 1 90.5 69 MET A N 1
ATOM 511 C CA . MET A 1 69 ? -9.094 4.996 6.145 1 90.5 69 MET A CA 1
ATOM 512 C C . MET A 1 69 ? -8.242 6.25 6.336 1 90.5 69 MET A C 1
ATOM 514 O O . MET A 1 69 ? -8.375 7.215 5.578 1 90.5 69 MET A O 1
ATOM 518 N N . LYS A 1 70 ? -7.508 6.195 7.344 1 93.75 70 LYS A N 1
ATOM 519 C CA . LYS A 1 70 ? -6.484 7.203 7.602 1 93.75 70 LYS A CA 1
ATOM 520 C C . LYS A 1 70 ? -5.086 6.637 7.359 1 93.75 70 LYS A C 1
ATOM 522 O O . LYS A 1 70 ? -4.703 5.637 7.973 1 93.75 70 LYS A O 1
ATOM 527 N N . LEU A 1 71 ? -4.359 7.211 6.461 1 95.44 71 LEU A N 1
ATOM 528 C CA . LEU A 1 71 ? -2.984 6.844 6.145 1 95.44 71 LEU A CA 1
ATOM 529 C C . LEU A 1 71 ? -2.035 8.008 6.41 1 95.44 71 LEU A C 1
ATOM 531 O O . LEU A 1 71 ? -2.203 9.094 5.844 1 95.44 71 LEU A O 1
ATOM 535 N N . GLN A 1 72 ? -1.065 7.742 7.336 1 96.19 72 GLN A N 1
ATOM 536 C CA . GLN A 1 72 ? -0.161 8.828 7.703 1 96.19 72 GLN A CA 1
ATOM 537 C C . GLN A 1 72 ? 1.292 8.445 7.438 1 96.19 72 GLN A C 1
ATOM 539 O O . GLN A 1 72 ? 1.677 7.289 7.613 1 96.19 72 GLN A O 1
ATOM 544 N N . ILE A 1 73 ? 2.102 9.438 7.062 1 95.19 73 ILE A N 1
ATOM 545 C CA . ILE A 1 73 ? 3.541 9.273 6.891 1 95.19 73 ILE A CA 1
ATOM 546 C C . ILE A 1 73 ? 4.277 10.344 7.691 1 95.19 73 ILE A C 1
ATOM 548 O O . ILE A 1 73 ? 3.801 11.477 7.812 1 95.19 73 ILE A O 1
ATOM 552 N N . LYS A 1 74 ? 5.328 10 8.234 1 96 74 LYS A N 1
ATOM 553 C CA . LYS A 1 74 ? 6.238 10.922 8.906 1 96 74 LYS A CA 1
ATOM 554 C C . LYS A 1 74 ? 7.508 11.148 8.086 1 96 74 LYS A C 1
ATOM 556 O O . LYS A 1 74 ? 8.172 10.188 7.688 1 96 74 LYS A O 1
ATOM 561 N N . VAL A 1 75 ? 7.836 12.367 7.883 1 94.31 75 VAL A N 1
ATOM 562 C CA . VAL A 1 75 ? 8.93 12.695 6.973 1 94.31 75 VAL A CA 1
ATOM 563 C C . VAL A 1 75 ? 10.039 13.406 7.734 1 94.31 75 VAL A C 1
ATOM 565 O O . VAL A 1 75 ? 9.773 14.281 8.57 1 94.31 75 VAL A O 1
ATOM 568 N N . ASP A 1 76 ? 11.305 12.945 7.512 1 94.12 76 ASP A N 1
ATOM 569 C CA . ASP A 1 76 ? 12.461 13.688 8 1 94.12 76 ASP A CA 1
ATOM 570 C C . ASP A 1 76 ? 12.648 14.984 7.223 1 94.12 76 ASP A C 1
ATOM 572 O O . ASP A 1 76 ? 12.898 14.961 6.016 1 94.12 76 ASP A O 1
ATOM 576 N N . ASP A 1 77 ? 12.594 16 7.875 1 87.81 77 ASP A N 1
ATOM 577 C CA . ASP A 1 77 ? 12.602 17.312 7.234 1 87.81 77 ASP A CA 1
ATOM 578 C C . ASP A 1 77 ? 13.953 17.594 6.582 1 87.81 77 ASP A C 1
ATOM 580 O O . ASP A 1 77 ? 14.031 18.375 5.633 1 87.81 77 ASP A O 1
ATOM 584 N N . LYS A 1 78 ? 14.945 17.031 6.961 1 91.75 78 LYS A N 1
ATOM 585 C CA . LYS A 1 78 ? 16.281 17.281 6.438 1 91.75 78 LYS A CA 1
ATOM 586 C C . LYS A 1 78 ? 16.547 16.469 5.168 1 91.75 78 LYS A C 1
ATOM 588 O O . LYS A 1 78 ? 17.078 17 4.195 1 91.75 78 LYS A O 1
ATOM 593 N N . THR A 1 79 ? 16.047 15.266 5.129 1 92.12 79 THR A N 1
ATOM 594 C CA . THR A 1 79 ? 16.406 14.367 4.031 1 92.12 79 THR A CA 1
ATOM 595 C C . THR A 1 79 ? 15.234 14.219 3.062 1 92.12 79 THR A C 1
ATOM 597 O O . THR A 1 79 ? 15.422 13.805 1.916 1 92.12 79 THR A O 1
ATOM 600 N N . GLY A 1 80 ? 14.023 14.461 3.592 1 91.06 80 GLY A N 1
ATOM 601 C CA . GLY A 1 80 ? 12.844 14.227 2.777 1 91.06 80 GLY A CA 1
ATOM 602 C C . GLY A 1 80 ? 12.445 12.766 2.719 1 91.06 80 GLY A C 1
ATOM 603 O O . GLY A 1 80 ? 11.57 12.383 1.942 1 91.06 80 GLY A O 1
ATOM 604 N N . LYS A 1 81 ? 13.078 12 3.551 1 93.81 81 LYS A N 1
ATOM 605 C CA . LYS A 1 81 ? 12.789 10.57 3.584 1 93.81 81 LYS A CA 1
ATOM 606 C C . LYS A 1 81 ? 11.625 10.258 4.516 1 93.81 81 LYS A C 1
ATOM 608 O O . LYS A 1 81 ? 11.516 10.852 5.594 1 93.81 81 LYS A O 1
ATOM 613 N N . ILE A 1 82 ? 10.844 9.312 4.074 1 93.81 82 ILE A N 1
ATOM 614 C CA . ILE A 1 82 ? 9.773 8.828 4.949 1 93.81 82 ILE A CA 1
ATOM 615 C C . ILE A 1 82 ? 10.359 7.883 6 1 93.81 82 ILE A C 1
ATOM 617 O O . ILE A 1 82 ? 10.867 6.812 5.664 1 93.81 82 ILE A O 1
ATOM 621 N N . VAL A 1 83 ? 10.258 8.305 7.25 1 96.31 83 VAL A N 1
ATOM 622 C CA . VAL A 1 83 ? 10.945 7.555 8.297 1 96.31 83 VAL A CA 1
ATOM 623 C C . VAL A 1 83 ? 9.969 6.613 8.992 1 96.31 83 VAL A C 1
ATOM 625 O O . VAL A 1 83 ? 10.375 5.676 9.68 1 96.31 83 VAL A O 1
ATOM 628 N N . ASP A 1 84 ? 8.711 6.91 8.844 1 96.5 84 ASP A N 1
ATOM 629 C CA . ASP A 1 84 ? 7.695 6.051 9.438 1 96.5 84 ASP A CA 1
ATOM 630 C C . ASP A 1 84 ? 6.34 6.262 8.766 1 96.5 84 ASP A C 1
ATOM 632 O O . ASP A 1 84 ? 6.137 7.25 8.062 1 96.5 84 ASP A O 1
ATOM 636 N N . ALA A 1 85 ? 5.453 5.301 8.945 1 96.75 85 ALA A N 1
ATOM 637 C CA . ALA A 1 85 ? 4.098 5.348 8.398 1 96.75 85 ALA A CA 1
ATOM 638 C C . ALA A 1 85 ? 3.127 4.578 9.289 1 96.75 85 ALA A C 1
ATOM 640 O O . ALA A 1 85 ? 3.51 3.6 9.938 1 96.75 85 ALA A O 1
ATOM 641 N N . ARG A 1 86 ? 1.908 5.031 9.383 1 97.44 86 ARG A N 1
ATOM 642 C CA . ARG A 1 86 ? 0.855 4.391 10.164 1 97.44 86 ARG A CA 1
ATOM 643 C C . ARG A 1 86 ? -0.487 4.473 9.445 1 97.44 86 ARG A C 1
ATOM 645 O O . ARG A 1 86 ? -0.708 5.371 8.633 1 97.44 86 ARG A O 1
ATOM 652 N N . PHE A 1 87 ? -1.356 3.488 9.812 1 96.31 87 PHE A N 1
ATOM 653 C CA . PHE A 1 87 ? -2.703 3.547 9.258 1 96.31 87 PHE A CA 1
ATOM 654 C C . PHE A 1 87 ? -3.74 3.166 10.305 1 96.31 87 PHE A C 1
ATOM 656 O O . PHE A 1 87 ? -3.416 2.494 11.289 1 96.31 87 PHE A O 1
ATOM 663 N N . LYS A 1 88 ? -4.934 3.738 10.086 1 94.12 88 LYS A N 1
ATOM 664 C CA . LYS A 1 88 ? -6.168 3.34 10.75 1 94.12 88 LYS A CA 1
ATOM 665 C C . LYS A 1 88 ? -7.305 3.168 9.75 1 94.12 88 LYS A C 1
ATOM 667 O O . LYS A 1 88 ? -7.539 4.039 8.906 1 94.12 88 LYS A O 1
ATOM 672 N N . THR A 1 89 ? -7.809 1.952 9.836 1 88.5 89 THR A N 1
ATOM 673 C CA . THR A 1 89 ? -8.883 1.712 8.875 1 88.5 89 THR A CA 1
ATOM 674 C C . THR A 1 89 ? -10.047 0.984 9.539 1 88.5 89 THR A C 1
ATOM 676 O O . THR A 1 89 ? -9.844 0.101 10.375 1 88.5 89 THR A O 1
ATOM 679 N N . PHE A 1 90 ? -11.188 1.563 9.32 1 78.94 90 PHE A N 1
ATOM 680 C CA . PHE A 1 90 ? -12.43 0.875 9.656 1 78.94 90 PHE A CA 1
ATOM 681 C C . PHE A 1 90 ? -13.023 0.2 8.422 1 78.94 90 PHE A C 1
ATOM 683 O O . PHE A 1 90 ? -13.898 0.76 7.766 1 78.94 90 PHE A O 1
ATOM 690 N N . GLY A 1 91 ? -12.344 -0.796 8.055 1 74.56 91 GLY A N 1
ATOM 691 C CA . GLY A 1 91 ? -12.758 -1.467 6.832 1 74.56 91 GLY A CA 1
ATOM 692 C C . GLY A 1 91 ? -12.609 -2.975 6.898 1 74.56 91 GLY A C 1
ATOM 693 O O . GLY A 1 91 ? -12.453 -3.541 7.98 1 74.56 91 GLY A O 1
ATOM 694 N N . CYS A 1 92 ? -12.727 -3.486 5.73 1 79.25 92 CYS A N 1
ATOM 695 C CA . CYS A 1 92 ? -12.695 -4.938 5.609 1 79.25 92 CYS A CA 1
ATOM 696 C C . CYS A 1 92 ? -11.266 -5.461 5.652 1 79.25 92 CYS A C 1
ATOM 698 O O . CYS A 1 92 ? -10.32 -4.68 5.789 1 79.25 92 CYS A O 1
ATOM 700 N N . GLY A 1 93 ? -11.141 -6.746 5.633 1 82.44 93 GLY A N 1
ATOM 701 C CA . GLY A 1 93 ? -9.844 -7.402 5.672 1 82.44 93 GLY A CA 1
ATOM 702 C C . GLY A 1 93 ? -8.93 -6.973 4.543 1 82.44 93 GLY A C 1
ATOM 703 O O . GLY A 1 93 ? -7.723 -6.809 4.746 1 82.44 93 GLY A O 1
ATOM 704 N N . SER A 1 94 ? -9.461 -6.668 3.416 1 86.94 94 SER A N 1
ATOM 705 C CA . SER A 1 94 ? -8.664 -6.246 2.268 1 86.94 94 SER A CA 1
ATOM 706 C C . SER A 1 94 ? -8.031 -4.875 2.502 1 86.94 94 SER A C 1
ATOM 708 O O . SER A 1 94 ? -6.883 -4.645 2.129 1 86.94 94 SER A O 1
ATOM 710 N N . ALA A 1 95 ? -8.867 -4.043 3.127 1 88.19 95 ALA A N 1
ATOM 711 C CA . ALA A 1 95 ? -8.352 -2.707 3.424 1 88.19 95 ALA A CA 1
ATOM 712 C C . ALA A 1 95 ? -7.238 -2.766 4.465 1 88.19 95 ALA A C 1
ATOM 714 O O . ALA A 1 95 ? -6.238 -2.053 4.355 1 88.19 95 ALA A O 1
ATOM 715 N N . ILE A 1 96 ? -7.441 -3.602 5.438 1 90.19 96 ILE A N 1
ATOM 716 C CA . ILE A 1 96 ? -6.438 -3.764 6.48 1 90.19 96 ILE A CA 1
ATOM 717 C C . ILE A 1 96 ? -5.145 -4.301 5.875 1 90.19 96 ILE A C 1
ATOM 719 O O . ILE A 1 96 ? -4.066 -3.748 6.098 1 90.19 96 ILE A O 1
ATOM 723 N N . ALA A 1 97 ? -5.23 -5.332 5.129 1 91.5 97 ALA A N 1
ATOM 724 C CA . ALA A 1 97 ? -4.055 -5.953 4.523 1 91.5 97 ALA A CA 1
ATOM 725 C C . ALA A 1 97 ? -3.326 -4.965 3.613 1 91.5 97 ALA A C 1
ATOM 727 O O . ALA A 1 97 ? -2.107 -4.805 3.715 1 91.5 97 ALA A O 1
ATOM 728 N N . SER A 1 98 ? -4.008 -4.309 2.727 1 92.31 98 SER A N 1
ATOM 729 C CA . SER A 1 98 ? -3.404 -3.395 1.763 1 92.31 98 SER A CA 1
ATOM 730 C C . SER A 1 98 ? -2.783 -2.189 2.461 1 92.31 98 SER A C 1
ATOM 732 O O . SER A 1 98 ? -1.721 -1.711 2.057 1 92.31 98 SER A O 1
ATOM 734 N N . SER A 1 99 ? -3.438 -1.729 3.484 1 94.25 99 SER A N 1
ATOM 735 C CA . SER A 1 99 ? -2.881 -0.597 4.219 1 94.25 99 SER A CA 1
ATOM 736 C C . SER A 1 99 ? -1.621 -0.998 4.98 1 94.25 99 SER A C 1
ATOM 738 O O . SER A 1 99 ? -0.651 -0.238 5.027 1 94.25 99 SER A O 1
ATOM 740 N N . SER A 1 100 ? -1.667 -2.17 5.602 1 95.5 100 SER A N 1
ATOM 741 C CA . SER A 1 100 ? -0.49 -2.719 6.266 1 95.5 100 SER A CA 1
ATOM 742 C C . SER A 1 100 ? 0.682 -2.846 5.297 1 95.5 100 SER A C 1
ATOM 744 O O . SER A 1 100 ? 1.796 -2.414 5.602 1 95.5 100 SER A O 1
ATOM 746 N N . VAL A 1 101 ? 0.432 -3.318 4.141 1 93.75 101 VAL A N 1
ATOM 747 C CA . VAL A 1 101 ? 1.433 -3.469 3.09 1 93.75 101 VAL A CA 1
ATOM 748 C C . VAL A 1 101 ? 1.953 -2.098 2.67 1 93.75 101 VAL A C 1
ATOM 750 O O . VAL A 1 101 ? 3.166 -1.874 2.621 1 93.75 101 VAL A O 1
ATOM 753 N N . ALA A 1 102 ? 1.065 -1.198 2.375 1 93.56 102 ALA A N 1
ATOM 754 C CA . ALA A 1 102 ? 1.412 0.133 1.883 1 93.56 102 ALA A CA 1
ATOM 755 C C . ALA A 1 102 ? 2.314 0.866 2.871 1 93.56 102 ALA A C 1
ATOM 757 O O . ALA A 1 102 ? 3.311 1.478 2.479 1 93.56 102 ALA A O 1
ATOM 758 N N . THR A 1 103 ? 2.023 0.73 4.141 1 95.62 103 THR A N 1
ATOM 759 C CA . THR A 1 103 ? 2.77 1.466 5.152 1 95.62 103 THR A CA 1
ATOM 760 C C . THR A 1 103 ? 4.168 0.879 5.328 1 95.62 103 THR A C 1
ATOM 762 O O . THR A 1 103 ? 5.109 1.595 5.68 1 95.62 103 THR A O 1
ATOM 765 N N . GLU A 1 104 ? 4.301 -0.36 5.098 1 92.94 104 GLU A N 1
ATOM 766 C CA . GLU A 1 104 ? 5.629 -0.963 5.16 1 92.94 104 GLU A CA 1
ATOM 767 C C . GLU A 1 104 ? 6.48 -0.553 3.961 1 92.94 104 GLU A C 1
ATOM 769 O O . GLU A 1 104 ? 7.66 -0.232 4.109 1 92.94 104 GLU A O 1
ATOM 774 N N . TRP A 1 105 ? 5.879 -0.436 2.867 1 89.38 105 TRP A N 1
ATOM 775 C CA . TRP A 1 105 ? 6.633 -0.252 1.634 1 89.38 105 TRP A CA 1
ATOM 776 C C . TRP A 1 105 ? 7 1.215 1.432 1 89.38 105 TRP A C 1
ATOM 778 O O . TRP A 1 105 ? 7.988 1.529 0.768 1 89.38 105 TRP A O 1
ATOM 788 N N . VAL A 1 106 ? 6.293 2.08 1.986 1 90.88 106 VAL A N 1
ATOM 789 C CA . VAL A 1 106 ? 6.527 3.5 1.741 1 90.88 106 VAL A CA 1
ATOM 790 C C . VAL A 1 106 ? 7.719 3.977 2.57 1 90.88 106 VAL A C 1
ATOM 792 O O . VAL A 1 106 ? 8.297 5.031 2.293 1 90.88 106 VAL A O 1
ATOM 795 N N . LYS A 1 107 ? 8.062 3.258 3.59 1 91.12 107 LYS A N 1
ATOM 796 C CA . LYS A 1 107 ? 9.148 3.664 4.469 1 91.12 107 LYS A CA 1
ATOM 797 C C . LYS A 1 107 ? 10.484 3.67 3.725 1 91.12 107 LYS A C 1
ATOM 799 O O . LYS A 1 107 ? 10.742 2.791 2.9 1 91.12 107 LYS A O 1
ATOM 804 N N . GLU A 1 108 ? 11.25 4.68 4.031 1 88.56 108 GLU A N 1
ATOM 805 C CA . GLU A 1 108 ? 12.609 4.855 3.527 1 88.56 108 GLU A CA 1
ATOM 806 C C . GLU A 1 108 ? 12.602 5.434 2.115 1 88.56 108 GLU A C 1
ATOM 808 O O . GLU A 1 108 ? 13.664 5.664 1.528 1 88.56 108 GLU A O 1
ATOM 813 N N . LYS A 1 109 ? 11.398 5.688 1.575 1 88.88 109 LYS A N 1
ATOM 814 C CA . LYS A 1 109 ? 11.312 6.375 0.29 1 88.88 109 LYS A CA 1
ATOM 815 C C . LYS A 1 109 ? 11.422 7.887 0.466 1 88.88 109 LYS A C 1
ATOM 817 O O . LYS A 1 109 ? 11.188 8.406 1.559 1 88.88 109 LYS A O 1
ATOM 822 N N . GLN A 1 110 ? 11.75 8.438 -0.624 1 89.75 110 GLN A N 1
ATOM 823 C CA . GLN A 1 110 ? 11.703 9.898 -0.658 1 89.75 110 GLN A CA 1
ATOM 824 C C . GLN A 1 110 ? 10.273 10.391 -0.863 1 89.75 110 GLN A C 1
ATOM 826 O O . GLN A 1 110 ? 9.523 9.828 -1.66 1 89.75 110 GLN A O 1
ATOM 831 N N . ILE A 1 111 ? 9.945 11.398 -0.172 1 87.75 111 ILE A N 1
ATOM 832 C CA . ILE A 1 111 ? 8.586 11.93 -0.222 1 87.75 111 ILE A CA 1
ATOM 833 C C . ILE A 1 111 ? 8.242 12.336 -1.653 1 87.75 111 ILE A C 1
ATOM 835 O O . ILE A 1 111 ? 7.098 12.203 -2.086 1 87.75 111 ILE A O 1
ATOM 839 N N . GLU A 1 112 ? 9.156 12.805 -2.404 1 84.06 112 GLU A N 1
ATOM 840 C CA . GLU A 1 112 ? 8.922 13.211 -3.785 1 84.06 112 GLU A CA 1
ATOM 841 C C . GLU A 1 112 ? 8.469 12.031 -4.637 1 84.06 112 GLU A C 1
ATOM 843 O O . GLU A 1 112 ? 7.672 12.195 -5.566 1 84.06 112 GLU A O 1
ATOM 848 N N . GLU A 1 113 ? 8.945 10.859 -4.348 1 82.88 113 GLU A N 1
ATOM 849 C CA . GLU A 1 113 ? 8.57 9.648 -5.074 1 82.88 113 GLU A CA 1
ATOM 850 C C . GLU A 1 113 ? 7.105 9.297 -4.828 1 82.88 113 GLU A C 1
ATOM 852 O O . GLU A 1 113 ? 6.438 8.742 -5.707 1 82.88 113 GLU A O 1
ATOM 857 N N . VAL A 1 114 ? 6.707 9.633 -3.691 1 82.75 114 VAL A N 1
ATOM 858 C CA . VAL A 1 114 ? 5.359 9.258 -3.277 1 82.75 114 VAL A CA 1
ATOM 859 C C . VAL A 1 114 ? 4.355 10.289 -3.787 1 82.75 114 VAL A C 1
ATOM 861 O O . VAL A 1 114 ? 3.223 9.945 -4.129 1 82.75 114 VAL A O 1
ATOM 864 N N . LEU A 1 115 ? 4.809 11.492 -3.891 1 79.5 115 LEU A N 1
ATOM 865 C CA . LEU 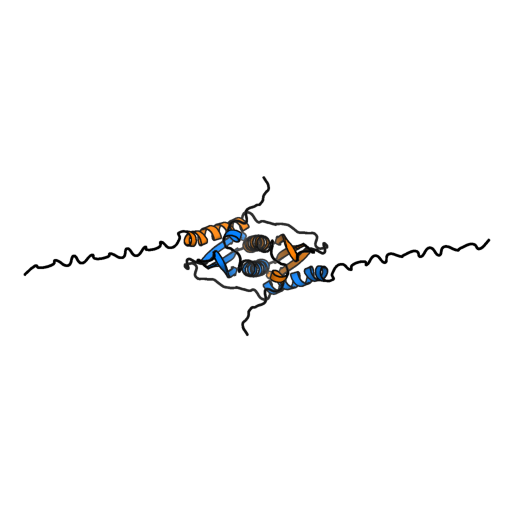A 1 115 ? 3.91 12.562 -4.32 1 79.5 115 LEU A CA 1
ATOM 866 C C . LEU A 1 115 ? 3.861 12.648 -5.84 1 79.5 115 LEU A C 1
ATOM 868 O O . LEU A 1 115 ? 2.887 13.156 -6.406 1 79.5 115 LEU A O 1
ATOM 872 N N . THR A 1 116 ? 4.957 12.289 -6.547 1 66.06 116 THR A N 1
ATOM 873 C CA . THR A 1 116 ? 5.059 12.461 -7.992 1 66.06 116 THR A CA 1
ATOM 874 C C . THR A 1 116 ? 4.625 11.188 -8.719 1 66.06 116 THR A C 1
ATOM 876 O O . THR A 1 116 ? 4.582 11.148 -9.953 1 66.06 116 THR A O 1
ATOM 879 N N . ILE A 1 117 ? 4.457 10.203 -8.125 1 52.59 117 ILE A N 1
ATOM 880 C CA . ILE A 1 117 ? 4.184 9.031 -8.945 1 52.59 117 ILE A CA 1
ATOM 881 C C . ILE A 1 117 ? 3.105 9.359 -9.977 1 52.59 117 ILE A C 1
ATOM 883 O O . ILE A 1 117 ? 1.962 9.648 -9.617 1 52.59 117 ILE A O 1
ATOM 887 N N . LYS A 1 118 ? 3.537 10.266 -10.875 1 44.97 118 LYS A N 1
ATOM 888 C CA . LYS A 1 118 ? 2.779 10.68 -12.047 1 44.97 118 LYS A CA 1
ATOM 889 C C . LYS A 1 118 ? 2.449 9.484 -12.938 1 44.97 118 LYS A C 1
ATOM 891 O O . LYS A 1 118 ? 3.154 8.469 -12.914 1 44.97 118 LYS A O 1
ATOM 896 N N . ASN A 1 119 ? 1.153 9.445 -13.461 1 39.47 119 ASN A N 1
ATOM 897 C CA . ASN A 1 119 ? 0.699 8.617 -14.57 1 39.47 119 ASN A CA 1
ATOM 898 C C . ASN A 1 119 ? 1.705 8.617 -15.719 1 39.47 119 ASN A C 1
ATOM 900 O O . ASN A 1 119 ? 2.047 9.68 -16.25 1 39.47 119 ASN A O 1
ATOM 904 N N . THR A 1 120 ? 2.814 8.086 -15.641 1 33.41 120 THR A N 1
ATOM 905 C CA . THR A 1 120 ? 3.484 7.957 -16.922 1 33.41 120 THR A CA 1
ATOM 906 C C . THR A 1 120 ? 2.482 7.605 -18.031 1 33.41 120 THR A C 1
ATOM 908 O O . THR A 1 120 ? 2.09 6.445 -18.172 1 33.41 120 THR A O 1
ATOM 911 N N . VAL A 1 121 ? 1.336 8.07 -18.125 1 29 121 VAL A N 1
ATOM 912 C CA . VAL A 1 121 ? 0.777 7.977 -19.469 1 29 121 VAL A CA 1
ATOM 913 C C . VAL A 1 121 ? 1.714 8.648 -20.469 1 29 121 VAL A C 1
ATOM 915 O O . VAL A 1 121 ? 2.084 9.812 -20.297 1 29 121 VAL A O 1
ATOM 918 N N . GLY A 1 122 ? 2.564 7.867 -21.094 1 23.77 122 GLY A N 1
ATOM 919 C CA . GLY A 1 122 ? 3.041 8.352 -22.375 1 23.77 122 GLY A CA 1
ATOM 920 C C . GLY A 1 122 ? 2.02 9.203 -23.109 1 23.77 122 GLY A C 1
ATOM 921 O O . GLY A 1 122 ? 0.897 8.758 -23.359 1 23.77 122 GLY A O 1
ATOM 922 N N . ALA A 1 123 ? 2.223 10.469 -23.109 1 19.27 123 ALA A N 1
ATOM 923 C CA . AL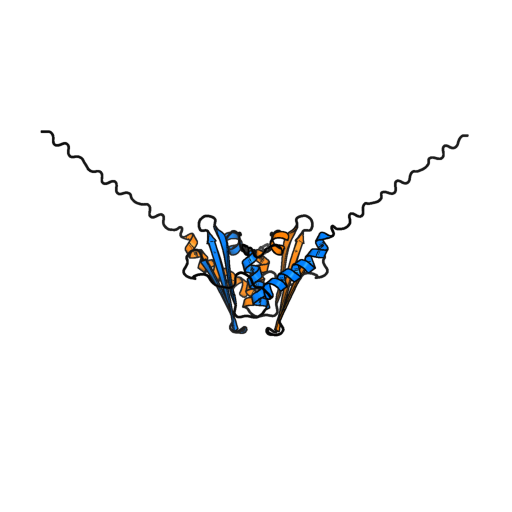A A 1 123 ? 1.656 11.188 -24.25 1 19.27 123 ALA A CA 1
ATOM 924 C C . ALA A 1 123 ? 2.193 10.641 -25.562 1 19.27 123 ALA A C 1
ATOM 926 O O . ALA A 1 123 ? 3.318 10.141 -25.625 1 19.27 123 ALA A O 1
ATOM 927 N N . MET B 1 1 ? 41.562 65.5 29.344 1 30.27 1 MET B N 1
ATOM 928 C CA . MET B 1 1 ? 40.75 64.375 29.781 1 30.27 1 MET B CA 1
ATOM 929 C C . MET B 1 1 ? 39.844 63.906 28.672 1 30.27 1 MET B C 1
ATOM 931 O O . MET B 1 1 ? 38.844 64.562 28.359 1 30.27 1 MET B O 1
ATOM 935 N N . LEU B 1 2 ? 40.438 63.406 27.547 1 36.5 2 LEU B N 1
ATOM 936 C CA . LEU B 1 2 ? 39.906 63 26.25 1 36.5 2 LEU B CA 1
ATOM 937 C C . LEU B 1 2 ? 38.938 61.844 26.391 1 36.5 2 LEU B C 1
ATOM 939 O O . LEU B 1 2 ? 39.344 60.75 26.812 1 36.5 2 LEU B O 1
ATOM 943 N N . ARG B 1 3 ? 37.688 62.094 26.75 1 35.53 3 ARG B N 1
ATOM 944 C CA . ARG B 1 3 ? 36.562 61.188 26.891 1 35.53 3 ARG B CA 1
ATOM 945 C C . ARG B 1 3 ? 36.312 60.406 25.609 1 35.53 3 ARG B C 1
ATOM 947 O O . ARG B 1 3 ? 36.031 61 24.562 1 35.53 3 ARG B O 1
ATOM 954 N N . ILE B 1 4 ? 37.094 59.375 25.281 1 40.44 4 ILE B N 1
ATOM 955 C CA . ILE B 1 4 ? 36.875 58.438 24.188 1 40.44 4 ILE B CA 1
ATOM 956 C C . ILE B 1 4 ? 35.5 57.812 24.297 1 40.44 4 ILE B C 1
ATOM 958 O O . ILE B 1 4 ? 35.188 57.188 25.312 1 40.44 4 ILE B O 1
ATOM 962 N N . ALA B 1 5 ? 34.438 58.375 23.719 1 40.62 5 ALA B N 1
ATOM 963 C CA . ALA B 1 5 ? 33.062 57.875 23.516 1 40.62 5 ALA B CA 1
ATOM 964 C C . ALA B 1 5 ? 33.094 56.5 22.875 1 40.62 5 ALA B C 1
ATOM 966 O O . ALA B 1 5 ? 33.688 56.312 21.812 1 40.62 5 ALA B O 1
ATOM 967 N N . ALA B 1 6 ? 33.219 55.438 23.656 1 37.31 6 ALA B N 1
ATOM 968 C CA . ALA B 1 6 ? 33.094 54.031 23.234 1 37.31 6 ALA B CA 1
ATOM 969 C C . ALA B 1 6 ? 31.75 53.812 22.547 1 37.31 6 ALA B C 1
ATOM 971 O O . ALA B 1 6 ? 30.703 54.062 23.141 1 37.31 6 ALA B O 1
ATOM 972 N N . SER B 1 7 ? 31.609 54.125 21.266 1 40 7 SER B N 1
ATOM 973 C CA . SER B 1 7 ? 30.469 53.75 20.438 1 40 7 SER B CA 1
ATOM 974 C C . SER B 1 7 ? 30.141 52.25 20.594 1 40 7 SER B C 1
ATOM 976 O O . SER B 1 7 ? 30.984 51.406 20.344 1 40 7 SER B O 1
ATOM 978 N N . ALA B 1 8 ? 29.375 51.844 21.594 1 37.78 8 ALA B N 1
ATOM 979 C CA . ALA B 1 8 ? 28.828 50.5 21.734 1 37.78 8 ALA B CA 1
ATOM 980 C C . ALA B 1 8 ? 28.078 50.094 20.469 1 37.78 8 ALA B C 1
ATOM 982 O O . ALA B 1 8 ? 27.094 50.719 20.078 1 37.78 8 ALA B O 1
ATOM 983 N N . LYS B 1 9 ? 28.781 49.688 19.406 1 40.38 9 LYS B N 1
ATOM 984 C CA . LYS B 1 9 ? 28.109 49.031 18.297 1 40.38 9 LYS B CA 1
ATOM 985 C C . LYS B 1 9 ? 27.234 47.875 18.797 1 40.38 9 LYS B C 1
ATOM 987 O O . LYS B 1 9 ? 27.703 47 19.5 1 40.38 9 LYS B O 1
ATOM 992 N N . THR B 1 10 ? 26.016 48.219 19.266 1 38.72 10 THR B N 1
ATOM 993 C CA . THR B 1 10 ? 25.016 47.156 19.453 1 38.72 10 THR B CA 1
ATOM 994 C C . THR B 1 10 ? 24.922 46.281 18.219 1 38.72 10 THR B C 1
ATOM 996 O O . THR B 1 10 ? 24.562 46.719 17.141 1 38.72 10 THR B O 1
ATOM 999 N N . ILE B 1 11 ? 25.766 45.281 18.047 1 39.72 11 ILE B N 1
ATOM 1000 C CA . ILE B 1 11 ? 25.594 44.25 17.031 1 39.72 11 ILE B CA 1
ATOM 1001 C C . ILE B 1 11 ? 24.219 43.594 17.188 1 39.72 11 ILE B C 1
ATOM 1003 O O . ILE B 1 11 ? 23.938 42.969 18.203 1 39.72 11 ILE B O 1
ATOM 1007 N N . VAL B 1 12 ? 23.156 44.188 16.719 1 39.03 12 VAL B N 1
ATOM 1008 C CA . VAL B 1 12 ? 21.891 43.5 16.562 1 39.03 12 VAL B CA 1
ATOM 1009 C C . VAL B 1 12 ? 22.109 42.188 15.797 1 39.03 12 VAL B C 1
ATOM 1011 O O . VAL B 1 12 ? 22.547 42.219 14.641 1 39.03 12 VAL B O 1
ATOM 1014 N N . ARG B 1 13 ? 22.484 41.125 16.438 1 38.44 13 ARG B N 1
ATOM 1015 C CA . ARG B 1 13 ? 22.375 39.812 15.828 1 38.44 13 ARG B CA 1
ATOM 1016 C C . ARG B 1 13 ? 21.031 39.625 15.156 1 38.44 13 ARG B C 1
ATOM 1018 O O . ARG B 1 13 ? 19.984 39.656 15.812 1 38.44 13 ARG B O 1
ATOM 1025 N N . THR B 1 14 ? 20.797 40.156 13.984 1 38.28 14 THR B N 1
ATOM 1026 C CA . THR B 1 14 ? 19.656 39.656 13.227 1 38.28 14 THR B CA 1
ATOM 1027 C C . THR B 1 14 ? 19.625 38.156 13.203 1 38.28 14 THR B C 1
ATOM 1029 O O . THR B 1 14 ? 20.547 37.5 12.688 1 38.28 14 THR B O 1
ATOM 1032 N N . GLY B 1 15 ? 19.375 37.531 14.273 1 35.59 15 GLY B N 1
ATOM 1033 C CA . GLY B 1 15 ? 19.047 36.125 14.133 1 35.59 15 GLY B CA 1
ATOM 1034 C C . GLY B 1 15 ? 18.188 35.812 12.922 1 35.59 15 GLY B C 1
ATOM 1035 O O . GLY B 1 15 ? 17.156 36.438 12.719 1 35.59 15 GLY B O 1
ATOM 1036 N N . SER B 1 16 ? 18.766 35.531 11.805 1 37.34 16 SER B N 1
ATOM 1037 C CA . SER B 1 16 ? 18.047 34.969 10.664 1 37.34 16 SER B CA 1
ATOM 1038 C C . SER B 1 16 ? 17.016 33.938 11.117 1 37.34 16 SER B C 1
ATOM 1040 O O . SER B 1 16 ? 17.359 32.938 11.727 1 37.34 16 SER B O 1
ATOM 1042 N N . LEU B 1 17 ? 15.922 34.375 11.633 1 39 17 LEU B N 1
ATOM 1043 C CA . LEU B 1 17 ? 14.812 33.438 11.711 1 39 17 LEU B CA 1
ATOM 1044 C C . LEU B 1 17 ? 14.742 32.562 10.461 1 39 17 LEU B C 1
ATOM 1046 O O . LEU B 1 17 ? 14.469 33.062 9.367 1 39 17 LEU B O 1
ATOM 1050 N N . GLU B 1 18 ? 15.695 31.781 10.203 1 38.66 18 GLU B N 1
ATOM 1051 C CA . GLU B 1 18 ? 15.492 30.828 9.125 1 38.66 18 GLU B CA 1
ATOM 1052 C C . GLU B 1 18 ? 14.055 30.312 9.102 1 38.66 18 GLU B C 1
ATOM 1054 O O . G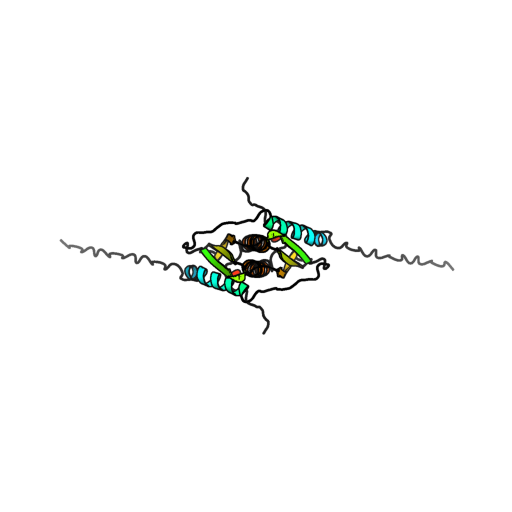LU B 1 18 ? 13.539 29.844 10.117 1 38.66 18 GLU B O 1
ATOM 1059 N N . ALA B 1 19 ? 13.195 30.969 8.383 1 40.16 19 ALA B N 1
ATOM 1060 C CA . ALA B 1 19 ? 11.82 30.531 8.133 1 40.16 19 ALA B CA 1
ATOM 1061 C C . ALA B 1 19 ? 11.758 29.016 7.969 1 40.16 19 ALA B C 1
ATOM 1063 O O . ALA B 1 19 ? 12.688 28.391 7.43 1 40.16 19 ALA B O 1
ATOM 1064 N N . PRO B 1 20 ? 11.133 28.312 8.812 1 44.31 20 PRO B N 1
ATOM 1065 C CA . PRO B 1 20 ? 11 26.891 8.492 1 44.31 20 PRO B CA 1
ATOM 1066 C C . PRO B 1 20 ? 10.69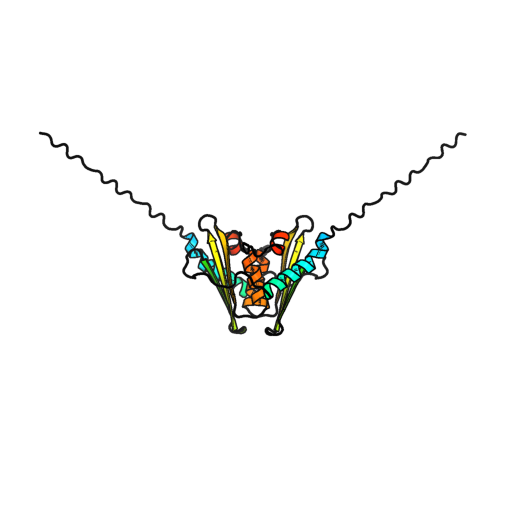5 26.656 7.02 1 44.31 20 PRO B C 1
ATOM 1068 O O . PRO B 1 20 ? 10.086 27.5 6.359 1 44.31 20 PRO B O 1
ATOM 1071 N N . PRO B 1 21 ? 11.539 26.094 6.25 1 42.59 21 PRO B N 1
ATOM 1072 C CA . PRO B 1 21 ? 11.242 25.922 4.828 1 42.59 21 PRO B CA 1
ATOM 1073 C C . PRO B 1 21 ? 9.758 25.672 4.559 1 42.59 21 PRO B C 1
ATOM 1075 O O . PRO B 1 21 ? 9.094 24.984 5.336 1 42.59 21 PRO B O 1
ATOM 1078 N N . LEU B 1 22 ? 9.047 26.516 4.016 1 41.75 22 LEU B N 1
ATOM 1079 C CA . LEU B 1 22 ? 7.691 26.469 3.475 1 41.75 22 LEU B CA 1
ATOM 1080 C C . LEU B 1 22 ? 7.305 25.047 3.105 1 41.75 22 LEU B C 1
ATOM 1082 O O . LEU B 1 22 ? 6.121 24.75 2.938 1 41.75 22 LEU B O 1
ATOM 1086 N N . GLY B 1 23 ? 8.211 24.188 2.781 1 46.19 23 GLY B N 1
ATOM 1087 C CA . GLY B 1 23 ? 8.023 22.891 2.148 1 46.19 23 GLY B CA 1
ATOM 1088 C C . GLY B 1 23 ? 7.332 21.891 3.045 1 46.19 23 GLY B C 1
ATOM 1089 O O . GLY B 1 23 ? 6.66 20.969 2.561 1 46.19 23 GLY B O 1
ATOM 1090 N N . ILE B 1 24 ? 7.445 21.953 4.316 1 48.88 24 ILE B N 1
ATOM 1091 C CA . ILE B 1 24 ? 6.992 20.922 5.246 1 48.88 24 ILE B CA 1
ATOM 1092 C C . ILE B 1 24 ? 5.484 21.047 5.453 1 48.88 24 ILE B C 1
ATOM 1094 O O . ILE B 1 24 ? 4.781 20.047 5.578 1 48.88 24 ILE B O 1
ATOM 1098 N N . ARG B 1 25 ? 4.887 22.297 5.406 1 52.22 25 ARG B N 1
ATOM 1099 C CA . ARG B 1 25 ? 3.461 22.5 5.652 1 52.22 25 ARG B CA 1
ATOM 1100 C C . ARG B 1 25 ? 2.627 21.969 4.488 1 52.22 25 ARG B C 1
ATOM 1102 O O . ARG B 1 25 ? 1.456 21.625 4.66 1 52.22 25 ARG B O 1
ATOM 1109 N N . VAL B 1 26 ? 3.242 22.062 3.314 1 52.75 26 VAL B N 1
ATOM 1110 C CA . VAL B 1 26 ? 2.562 21.688 2.082 1 52.75 26 VAL B CA 1
ATOM 1111 C C . VAL B 1 26 ? 2.475 20.172 1.99 1 52.75 26 VAL B C 1
ATOM 1113 O O . VAL B 1 26 ? 1.527 19.625 1.411 1 52.75 26 VAL B O 1
ATOM 1116 N N . LEU B 1 27 ? 3.127 19.516 2.865 1 65.06 27 LEU B N 1
ATOM 1117 C CA . LEU B 1 27 ? 3.27 18.062 2.789 1 65.06 27 LEU B CA 1
ATOM 1118 C C . LEU B 1 27 ? 1.961 17.375 3.15 1 65.06 27 LEU B C 1
ATOM 1120 O O . LEU B 1 27 ? 1.491 16.5 2.416 1 65.06 27 LEU B O 1
ATOM 1124 N N . PRO B 1 28 ? 1.296 17.938 4.184 1 67.5 28 PRO B N 1
ATOM 1125 C CA . PRO B 1 28 ? 0.089 17.219 4.586 1 67.5 28 PRO B CA 1
ATOM 1126 C C . PRO B 1 28 ? -1.03 17.312 3.553 1 67.5 28 PRO B C 1
ATOM 1128 O O . PRO B 1 28 ? -1.691 16.312 3.26 1 67.5 28 PRO B O 1
ATOM 1131 N N . ARG B 1 29 ? -1.187 18.531 2.955 1 74.62 29 ARG B N 1
ATOM 1132 C CA . ARG B 1 29 ? -2.277 18.703 2 1 74.62 29 ARG B CA 1
ATOM 1133 C C . ARG B 1 29 ? -2.012 17.906 0.723 1 74.62 29 ARG B C 1
ATOM 1135 O O . ARG B 1 29 ? -2.914 17.266 0.187 1 74.62 29 ARG B O 1
ATOM 1142 N N . LEU B 1 30 ? -0.753 17.984 0.266 1 82.19 30 LEU B N 1
ATOM 1143 C CA . LEU B 1 30 ? -0.415 17.297 -0.971 1 82.19 30 LEU B CA 1
ATOM 1144 C C . LEU B 1 30 ? -0.542 15.789 -0.798 1 82.19 30 LEU B C 1
ATOM 1146 O O . LEU B 1 30 ? -1.013 15.094 -1.701 1 82.19 30 LEU B O 1
ATOM 1150 N N . TYR B 1 31 ? -0.185 15.414 0.34 1 88.94 31 TYR B N 1
ATOM 1151 C CA . TYR B 1 31 ? -0.27 13.984 0.603 1 88.94 31 TYR B CA 1
ATOM 1152 C C . TYR B 1 31 ? -1.723 13.523 0.653 1 88.94 31 TYR B C 1
ATOM 1154 O O . TYR B 1 31 ? -2.07 12.484 0.09 1 88.94 31 TYR B O 1
ATOM 1162 N N . HIS B 1 32 ? -2.574 14.336 1.259 1 90.12 32 HIS B N 1
ATOM 1163 C CA . HIS B 1 32 ? -4 14.031 1.3 1 90.12 32 HIS B CA 1
ATOM 1164 C C . HIS B 1 32 ? -4.59 13.969 -0.104 1 90.12 32 HIS B C 1
ATOM 1166 O O . HIS B 1 32 ? -5.297 13.016 -0.443 1 90.12 32 HIS B O 1
ATOM 1172 N N . GLU B 1 33 ? -4.316 14.922 -0.822 1 90.81 33 GLU B N 1
ATOM 1173 C CA . GLU B 1 33 ? -4.82 14.977 -2.189 1 90.81 33 GLU B CA 1
ATOM 1174 C C . GLU B 1 33 ? -4.375 13.766 -2.996 1 90.81 33 GLU B C 1
ATOM 1176 O O . GLU B 1 33 ? -5.133 13.242 -3.814 1 90.81 33 GLU B O 1
ATOM 1181 N N . ARG B 1 34 ? -3.172 13.352 -2.732 1 90.75 34 ARG B N 1
ATOM 1182 C CA . ARG B 1 34 ? -2.645 12.195 -3.451 1 90.75 34 ARG B CA 1
ATOM 1183 C C . ARG B 1 34 ? -3.402 10.93 -3.078 1 90.75 34 ARG B C 1
ATOM 1185 O O . ARG B 1 34 ? -3.75 10.125 -3.947 1 90.75 34 ARG B O 1
ATOM 1192 N N . VAL B 1 35 ? -3.658 10.766 -1.853 1 91.25 35 VAL B N 1
ATOM 1193 C CA . VAL B 1 35 ? -4.383 9.586 -1.389 1 91.25 35 VAL B CA 1
ATOM 1194 C C . VAL B 1 35 ? -5.801 9.586 -1.958 1 91.25 35 VAL B C 1
ATOM 1196 O O . VAL B 1 35 ? -6.281 8.562 -2.445 1 91.25 35 VAL B O 1
ATOM 1199 N N . VAL B 1 36 ? -6.434 10.688 -1.945 1 91 36 VAL B N 1
ATOM 1200 C CA . VAL B 1 36 ? -7.781 10.82 -2.488 1 91 36 VAL B CA 1
ATOM 1201 C C . VAL B 1 36 ? -7.758 10.562 -3.994 1 91 36 VAL B C 1
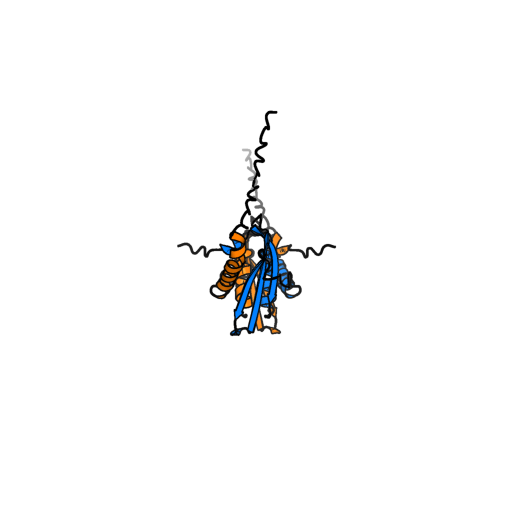ATOM 1203 O O . VAL B 1 36 ? -8.688 9.969 -4.543 1 91 36 VAL B O 1
ATOM 1206 N N . ASP B 1 37 ? -6.754 11.023 -4.652 1 93.19 37 ASP B N 1
ATOM 1207 C CA . ASP B 1 37 ? -6.602 10.781 -6.082 1 93.19 37 ASP B CA 1
ATOM 1208 C C . ASP B 1 37 ? -6.543 9.289 -6.383 1 93.19 37 ASP B C 1
ATOM 1210 O O . ASP B 1 37 ? -7.078 8.828 -7.395 1 93.19 37 ASP B O 1
ATOM 1214 N N . HIS B 1 38 ? -5.91 8.547 -5.574 1 93.44 38 HIS B N 1
ATOM 1215 C CA . HIS B 1 38 ? -5.852 7.098 -5.746 1 93.44 38 HIS B CA 1
ATOM 1216 C C . HIS B 1 38 ? -7.234 6.473 -5.586 1 93.44 38 HIS B C 1
ATOM 1218 O O . HIS B 1 38 ? -7.508 5.41 -6.148 1 93.44 38 HIS B O 1
ATOM 1224 N N . TYR B 1 39 ? -8.047 7.031 -4.82 1 90.25 39 TYR B N 1
ATOM 1225 C CA . TYR B 1 39 ? -9.422 6.574 -4.691 1 90.25 39 TYR B CA 1
ATOM 1226 C C . TYR B 1 39 ? -10.227 6.895 -5.945 1 90.25 39 TYR B C 1
ATOM 1228 O O . TYR B 1 39 ? -10.914 6.027 -6.492 1 90.25 39 TYR B O 1
ATOM 1236 N N . ASP B 1 40 ? -10.078 8.094 -6.336 1 91.31 40 ASP B N 1
ATOM 1237 C CA . ASP B 1 40 ? -10.867 8.57 -7.465 1 91.31 40 ASP B CA 1
ATOM 1238 C C . ASP B 1 40 ? -10.336 8.008 -8.781 1 91.31 40 ASP B C 1
ATOM 1240 O O . ASP B 1 40 ? -11.102 7.812 -9.734 1 91.31 40 ASP B O 1
ATOM 1244 N N . ASN B 1 41 ? -9.039 7.844 -8.883 1 94.31 41 ASN B N 1
ATOM 1245 C CA . ASN B 1 41 ? -8.328 7.375 -10.062 1 94.31 41 ASN B CA 1
ATOM 1246 C C . ASN B 1 41 ? -7.336 6.266 -9.727 1 94.31 41 ASN B C 1
ATOM 1248 O O . ASN B 1 41 ? -6.129 6.441 -9.875 1 94.31 41 ASN B O 1
ATOM 1252 N N . PRO B 1 42 ? -7.91 5.133 -9.406 1 95.31 42 PRO B N 1
ATOM 1253 C CA . PRO B 1 42 ? -6.996 4.074 -8.977 1 95.31 42 PRO B CA 1
ATOM 1254 C C . PRO B 1 42 ? -6.027 3.643 -10.078 1 95.31 42 PRO B C 1
ATOM 1256 O O . PRO B 1 42 ? -6.41 3.574 -11.242 1 95.31 42 PRO B O 1
ATOM 1259 N N . ARG B 1 43 ? -4.852 3.463 -9.719 1 95.81 43 ARG B N 1
ATOM 1260 C CA . ARG B 1 43 ? -3.812 3.014 -10.641 1 95.81 43 ARG B CA 1
ATOM 1261 C C . ARG B 1 43 ? -3.615 1.504 -10.547 1 95.81 43 ARG B C 1
ATOM 1263 O O . ARG B 1 43 ? -3.91 0.894 -9.523 1 95.81 43 ARG B O 1
ATOM 1270 N N . ASN B 1 44 ? -3.199 0.922 -11.641 1 97.12 44 ASN B N 1
ATOM 1271 C CA . ASN B 1 44 ? -2.738 -0.46 -11.711 1 97.12 44 ASN B CA 1
ATOM 1272 C C . ASN B 1 44 ? -3.867 -1.444 -11.43 1 97.12 44 ASN B C 1
ATOM 1274 O O . ASN B 1 44 ? -3.646 -2.49 -10.812 1 97.12 44 ASN B O 1
ATOM 1278 N N . VAL B 1 45 ? -5.051 -1.016 -11.758 1 97.12 45 VAL B N 1
ATOM 1279 C CA . VAL B 1 45 ? -6.188 -1.923 -11.633 1 97.12 45 VAL B CA 1
ATOM 1280 C C . VAL B 1 45 ? -6.078 -3.037 -12.672 1 97.12 45 VAL B C 1
ATOM 1282 O O . VAL B 1 45 ? -5.793 -2.775 -13.844 1 97.12 45 VAL B O 1
ATOM 1285 N N . GLY B 1 46 ? -6.258 -4.172 -12.234 1 96.69 46 GLY B N 1
ATOM 1286 C CA . GLY B 1 46 ? -6.199 -5.316 -13.125 1 96.69 46 GLY B CA 1
ATOM 1287 C C . GLY B 1 46 ? -5.5 -6.512 -12.516 1 96.69 46 GLY B C 1
ATOM 1288 O O . GLY B 1 46 ? -5.434 -6.645 -11.289 1 96.69 46 GLY B O 1
ATOM 1289 N N . SER B 1 47 ? -5.086 -7.449 -13.383 1 96.81 47 SER B N 1
ATOM 1290 C CA . SER B 1 47 ? -4.391 -8.648 -12.922 1 96.81 47 SER B CA 1
ATOM 1291 C C . SER B 1 47 ? -3.439 -9.18 -13.984 1 96.81 47 SER B C 1
ATOM 1293 O O . SER B 1 47 ? -3.629 -8.93 -15.18 1 96.81 47 SER B O 1
ATOM 1295 N N . PHE B 1 48 ? -2.383 -9.734 -13.531 1 96.75 48 PHE B N 1
ATOM 1296 C CA . PHE B 1 48 ? -1.511 -10.516 -14.398 1 96.75 48 PHE B CA 1
ATOM 1297 C C . PHE B 1 48 ? -1.978 -11.969 -14.461 1 96.75 48 PHE B C 1
ATOM 1299 O O . PHE B 1 48 ? -2.871 -12.375 -13.711 1 96.75 48 PHE B O 1
ATOM 1306 N N . ASP B 1 49 ? -1.414 -12.664 -15.461 1 95.06 49 ASP B N 1
ATOM 1307 C CA . ASP B 1 49 ? -1.604 -14.109 -15.484 1 95.06 49 ASP B CA 1
ATOM 1308 C C . ASP B 1 49 ? -0.987 -14.766 -14.25 1 95.06 49 ASP B C 1
ATOM 1310 O O . ASP B 1 49 ? 0.228 -14.703 -14.047 1 95.06 49 ASP B O 1
ATOM 1314 N N . LYS B 1 50 ? -1.836 -15.398 -13.484 1 89.38 50 LYS B N 1
ATOM 1315 C CA . LYS B 1 50 ? -1.389 -15.977 -12.227 1 89.38 50 LYS B CA 1
ATOM 1316 C C . LYS B 1 50 ? -0.409 -17.125 -12.461 1 89.38 50 LYS B C 1
ATOM 1318 O O . LYS B 1 50 ? 0.307 -17.531 -11.547 1 89.38 50 LYS B O 1
ATOM 1323 N N . ASN B 1 51 ? -0.366 -17.625 -13.672 1 90.62 51 ASN B N 1
ATOM 1324 C CA . ASN B 1 51 ? 0.503 -18.75 -13.977 1 90.62 51 ASN B CA 1
ATOM 1325 C C . ASN B 1 51 ? 1.864 -18.297 -14.484 1 90.62 51 ASN B C 1
ATOM 1327 O O . ASN B 1 51 ? 2.752 -19.109 -14.727 1 90.62 51 ASN B O 1
ATOM 1331 N N . ASP B 1 52 ? 2.02 -17.078 -14.727 1 92.75 52 ASP B N 1
ATOM 1332 C CA . ASP B 1 52 ? 3.322 -16.531 -15.078 1 92.75 52 ASP B CA 1
ATOM 1333 C C . ASP B 1 52 ? 4.316 -16.688 -13.938 1 92.75 52 ASP B C 1
ATOM 1335 O O . ASP B 1 52 ? 4.07 -16.219 -12.82 1 92.75 52 ASP B O 1
ATOM 1339 N N . PRO B 1 53 ? 5.453 -17.297 -14.172 1 90.31 53 PRO B N 1
ATOM 1340 C CA . PRO B 1 53 ? 6.387 -17.594 -13.086 1 90.31 53 PRO B CA 1
ATOM 1341 C C . PRO B 1 53 ? 7.043 -16.344 -12.516 1 90.31 53 PRO B C 1
ATOM 1343 O O . PRO B 1 53 ? 7.633 -16.391 -11.43 1 90.31 53 PRO B O 1
ATOM 1346 N N . THR B 1 54 ? 6.992 -15.258 -13.172 1 92.62 54 THR B N 1
ATOM 1347 C CA . THR B 1 54 ? 7.602 -14.023 -12.68 1 92.62 54 THR B CA 1
ATOM 1348 C C . THR B 1 54 ? 6.59 -13.195 -11.898 1 92.62 54 THR B C 1
ATOM 1350 O O . THR B 1 54 ? 6.879 -12.07 -11.492 1 92.62 54 THR B O 1
ATOM 1353 N N . VAL B 1 55 ? 5.371 -13.789 -11.703 1 94.62 55 VAL B N 1
ATOM 1354 C CA . VAL B 1 55 ? 4.305 -13.062 -11.023 1 94.62 55 VAL B CA 1
ATOM 1355 C C . VAL B 1 55 ? 4.02 -13.695 -9.664 1 94.62 55 VAL B C 1
ATOM 1357 O O . VAL B 1 55 ? 3.816 -14.906 -9.57 1 94.62 55 VAL B O 1
ATOM 1360 N N . GLY B 1 56 ? 4.176 -12.875 -8.602 1 93.12 56 GLY B N 1
ATOM 1361 C CA . GLY B 1 56 ? 3.648 -13.25 -7.297 1 93.12 56 GLY B CA 1
ATOM 1362 C C . GLY B 1 56 ? 2.229 -12.766 -7.066 1 93.12 56 GLY B C 1
ATOM 1363 O O . GLY B 1 56 ? 1.892 -11.625 -7.402 1 93.12 56 GLY B O 1
ATOM 1364 N N . THR B 1 57 ? 1.437 -13.68 -6.5 1 94 57 THR B N 1
ATOM 1365 C CA . THR B 1 57 ? 0.04 -13.336 -6.254 1 94 57 THR B CA 1
ATOM 1366 C C . THR B 1 57 ? -0.299 -13.484 -4.773 1 94 57 THR B C 1
ATOM 1368 O O . THR B 1 57 ? -0.059 -14.539 -4.176 1 94 57 THR B O 1
ATOM 1371 N N . GLY B 1 58 ? -0.687 -12.352 -4.168 1 91.94 58 GLY B N 1
ATOM 1372 C CA . GLY B 1 58 ? -1.275 -12.367 -2.838 1 91.94 58 GLY B CA 1
ATOM 1373 C C . GLY B 1 58 ? -2.787 -12.234 -2.852 1 91.94 58 GLY B C 1
ATOM 1374 O O . GLY B 1 58 ? -3.328 -11.352 -3.525 1 91.94 58 GLY B O 1
ATOM 1375 N N . LEU B 1 59 ? -3.514 -13.102 -2.17 1 89.62 59 LEU B N 1
ATOM 1376 C CA . LEU B 1 59 ? -4.969 -13.086 -2.084 1 89.62 59 LEU B CA 1
ATOM 1377 C C . LEU B 1 59 ? -5.43 -13.016 -0.631 1 89.62 59 LEU B C 1
ATOM 1379 O O . LEU B 1 59 ? -4.98 -13.812 0.202 1 89.62 59 LEU B O 1
ATOM 1383 N N . VAL B 1 60 ? -6.219 -11.969 -0.425 1 87.25 60 VAL B N 1
ATOM 1384 C CA . VAL B 1 60 ? -6.801 -11.859 0.908 1 87.25 60 VAL B CA 1
ATOM 1385 C C . VAL B 1 60 ? -8.32 -11.742 0.799 1 87.25 60 VAL B C 1
ATOM 1387 O O . VAL B 1 60 ? -8.836 -10.898 0.055 1 87.25 60 VAL B O 1
ATOM 1390 N N . GLY B 1 61 ? -9.055 -12.75 1.367 1 76.06 61 GLY B N 1
ATOM 1391 C CA . GLY B 1 61 ? -10.508 -12.711 1.438 1 76.06 61 GLY B CA 1
ATOM 1392 C C . GLY B 1 61 ? -11.047 -13.031 2.82 1 76.06 61 GLY B C 1
ATOM 1393 O O . GLY B 1 61 ? -10.539 -13.922 3.498 1 76.06 61 GLY B O 1
ATOM 1394 N N . ALA B 1 62 ? -11.727 -12.008 3.408 1 64.19 62 ALA B N 1
ATOM 1395 C CA . ALA B 1 62 ? -12.406 -12.359 4.652 1 64.19 62 ALA B CA 1
ATOM 1396 C C . ALA B 1 62 ? -13.914 -12.43 4.453 1 64.19 62 ALA B C 1
ATOM 1398 O O . ALA B 1 62 ? -14.508 -11.555 3.828 1 64.19 62 ALA B O 1
ATOM 1399 N N . PRO B 1 63 ? -14.344 -13.609 4.754 1 58.62 63 PRO B N 1
ATOM 1400 C CA . PRO B 1 63 ? -15.789 -13.773 4.629 1 58.62 63 PRO B CA 1
ATOM 1401 C C . PRO B 1 63 ? -16.562 -12.602 5.207 1 58.62 63 PRO B C 1
ATOM 1403 O O . PRO B 1 63 ? -17.609 -12.211 4.664 1 58.62 63 PRO B O 1
ATOM 1406 N N . ALA B 1 64 ? -16.078 -12.094 6.27 1 57.22 64 ALA B N 1
ATOM 1407 C CA . ALA B 1 64 ? -16.844 -11.055 6.949 1 57.22 64 ALA B CA 1
ATOM 1408 C C . ALA B 1 64 ? -16.984 -9.812 6.074 1 57.22 64 ALA B C 1
ATOM 1410 O O . ALA B 1 64 ? -17.938 -9.055 6.203 1 57.22 64 ALA B O 1
ATOM 1411 N N . CYS B 1 65 ? -15.984 -9.516 5.297 1 58.88 65 CYS B N 1
ATOM 1412 C CA . CYS B 1 65 ? -16.031 -8.281 4.531 1 58.88 65 CYS B CA 1
ATOM 1413 C C . CYS B 1 65 ? -16.547 -8.531 3.119 1 58.88 65 CYS B C 1
ATOM 1415 O O . CYS B 1 65 ? -17 -7.605 2.443 1 58.88 65 CYS B O 1
ATOM 1417 N N . GLY B 1 66 ? -16.781 -9.719 2.99 1 62.66 66 GLY B N 1
ATOM 1418 C CA . GLY B 1 66 ? -17.188 -10.07 1.639 1 62.66 66 GLY B CA 1
ATOM 1419 C C . GLY B 1 66 ? -16.266 -9.5 0.574 1 62.66 66 GLY B C 1
ATOM 1420 O O . GLY B 1 66 ? -16.609 -9.508 -0.612 1 62.66 66 GLY B O 1
ATOM 1421 N N . ASP B 1 67 ? -15.125 -8.977 1.116 1 76.56 67 ASP B N 1
ATOM 1422 C CA . ASP B 1 67 ? -14.281 -8.352 0.1 1 76.56 67 ASP B CA 1
ATOM 1423 C C . ASP B 1 67 ? -13.008 -9.156 -0.128 1 76.56 67 ASP B C 1
ATOM 1425 O O . ASP B 1 67 ? -12.438 -9.703 0.817 1 76.56 67 ASP B O 1
ATOM 1429 N N . VAL B 1 68 ? -12.75 -9.484 -1.354 1 83.94 68 VAL B N 1
ATOM 1430 C CA . VAL B 1 68 ? -11.539 -10.18 -1.768 1 83.94 68 VAL B CA 1
ATOM 1431 C C . VAL B 1 68 ? -10.617 -9.227 -2.529 1 83.94 68 VAL B C 1
ATOM 1433 O O . VAL B 1 68 ? -11.086 -8.43 -3.348 1 83.94 68 VAL B O 1
ATOM 1436 N N . MET B 1 69 ? -9.344 -9.352 -2.062 1 90.62 69 MET B N 1
ATOM 1437 C CA . MET B 1 69 ? -8.352 -8.547 -2.775 1 90.62 69 MET B CA 1
ATOM 1438 C C . MET B 1 69 ? -7.258 -9.43 -3.357 1 90.62 69 MET B C 1
ATOM 1440 O O . MET B 1 69 ? -6.746 -10.328 -2.68 1 90.62 69 MET B O 1
ATOM 1444 N N . LYS B 1 70 ? -7.02 -9.188 -4.555 1 93.81 70 LYS B N 1
ATOM 1445 C CA . LYS B 1 70 ? -5.883 -9.781 -5.25 1 93.81 70 LYS B CA 1
ATOM 1446 C C . LYS B 1 70 ? -4.797 -8.742 -5.516 1 93.81 70 LYS B C 1
ATOM 1448 O O . LYS B 1 70 ? -5.047 -7.723 -6.156 1 93.81 70 LYS B O 1
ATOM 1453 N N . LEU B 1 71 ? -3.633 -8.969 -5 1 95.44 71 LEU B N 1
ATOM 1454 C CA . LEU B 1 71 ? -2.463 -8.117 -5.199 1 95.44 71 LEU B CA 1
ATOM 1455 C C . LEU B 1 71 ? -1.341 -8.891 -5.883 1 95.44 71 LEU B C 1
ATOM 1457 O O . LEU B 1 71 ? -0.895 -9.922 -5.379 1 95.44 71 LEU B O 1
ATOM 1461 N N . GLN B 1 72 ? -0.946 -8.367 -7.09 1 96.19 72 GLN B N 1
ATOM 1462 C CA . GLN B 1 72 ? 0.072 -9.086 -7.844 1 96.19 72 GLN B CA 1
ATOM 1463 C C . GLN B 1 72 ? 1.283 -8.203 -8.125 1 96.19 72 GLN B C 1
ATOM 1465 O O . GLN B 1 72 ? 1.14 -6.996 -8.352 1 96.19 72 GLN B O 1
ATOM 1470 N N . ILE B 1 73 ? 2.467 -8.812 -8.133 1 95.19 73 ILE B N 1
ATOM 1471 C CA . ILE B 1 73 ? 3.709 -8.148 -8.508 1 95.19 73 ILE B CA 1
ATOM 1472 C C . ILE B 1 73 ? 4.418 -8.945 -9.602 1 95.19 73 ILE B C 1
ATOM 1474 O O . ILE B 1 73 ? 4.367 -10.18 -9.609 1 95.19 73 ILE B O 1
ATOM 1478 N N . LYS B 1 74 ? 4.988 -8.289 -10.477 1 96 74 LYS B N 1
ATOM 1479 C CA . LYS B 1 74 ? 5.832 -8.875 -11.508 1 96 74 LYS B CA 1
ATOM 1480 C C . LYS B 1 74 ? 7.309 -8.578 -11.242 1 96 74 LYS B C 1
ATOM 1482 O O . LYS B 1 74 ? 7.691 -7.422 -11.062 1 96 74 LYS B O 1
ATOM 1487 N N . VAL B 1 75 ? 8.102 -9.586 -11.266 1 94.44 75 VAL B N 1
ATOM 1488 C CA . VAL B 1 75 ? 9.5 -9.445 -10.859 1 94.44 75 VAL B CA 1
ATOM 1489 C C . VAL B 1 75 ? 10.414 -9.773 -12.039 1 94.44 75 VAL B C 1
ATOM 1491 O O . VAL B 1 75 ? 10.172 -10.742 -12.766 1 94.44 75 VAL B O 1
ATOM 1494 N N . ASP B 1 76 ? 11.414 -8.891 -12.281 1 94.06 76 ASP B N 1
ATOM 1495 C CA . ASP B 1 76 ? 12.484 -9.211 -13.227 1 94.06 76 ASP B CA 1
ATOM 1496 C C . ASP B 1 76 ? 13.398 -10.297 -12.672 1 94.06 76 ASP B C 1
ATOM 1498 O O . ASP B 1 76 ? 14.062 -10.102 -11.648 1 94.06 76 ASP B O 1
ATOM 1502 N N . ASP B 1 77 ? 13.469 -11.32 -13.32 1 87.81 77 ASP B N 1
ATOM 1503 C CA . ASP B 1 77 ? 14.18 -12.492 -12.828 1 87.81 77 ASP B CA 1
ATOM 1504 C C . ASP B 1 77 ? 15.688 -12.234 -12.766 1 87.81 77 ASP B C 1
ATOM 1506 O O . ASP B 1 77 ? 16.391 -12.867 -11.969 1 87.81 77 ASP B O 1
ATOM 1510 N N . LYS B 1 78 ? 16.172 -11.367 -13.453 1 91.75 78 LYS B N 1
ATOM 1511 C CA . LYS B 1 78 ? 17.609 -11.094 -13.5 1 91.75 78 LYS B CA 1
ATOM 1512 C C . LYS B 1 78 ? 18.031 -10.156 -12.367 1 91.75 78 LYS B C 1
ATOM 1514 O O . LYS B 1 78 ? 19.062 -10.383 -11.719 1 91.75 78 LYS B O 1
ATOM 1519 N N . THR B 1 79 ? 17.203 -9.203 -12.062 1 92.12 79 THR B N 1
ATOM 1520 C CA . THR B 1 79 ? 17.609 -8.164 -11.125 1 92.12 79 THR B CA 1
ATOM 1521 C C . THR B 1 79 ? 16.922 -8.359 -9.773 1 92.12 79 THR B C 1
ATOM 1523 O O . THR B 1 79 ? 17.375 -7.824 -8.758 1 92.12 79 THR B O 1
ATOM 1526 N N . GLY B 1 80 ? 15.773 -9.055 -9.82 1 91.12 80 GLY B N 1
ATOM 1527 C CA . GLY B 1 80 ? 14.992 -9.195 -8.602 1 91.12 80 GLY B CA 1
ATOM 1528 C C . GLY B 1 80 ? 14.156 -7.965 -8.289 1 91.12 80 GLY B C 1
ATOM 1529 O O . GLY B 1 80 ? 13.562 -7.867 -7.215 1 91.12 80 GLY B O 1
ATOM 1530 N N . LYS B 1 81 ? 14.109 -7.09 -9.234 1 93.81 81 LYS B N 1
ATOM 1531 C CA . LYS B 1 81 ? 13.344 -5.855 -9.055 1 93.81 81 LYS B CA 1
ATOM 1532 C C . LYS B 1 81 ? 11.883 -6.051 -9.461 1 93.81 81 LYS B C 1
ATOM 1534 O O . LYS B 1 81 ? 11.594 -6.723 -10.445 1 93.81 81 LYS B O 1
ATOM 1539 N N . ILE B 1 82 ? 11.039 -5.418 -8.688 1 93.81 82 ILE B N 1
ATOM 1540 C CA . ILE B 1 82 ? 9.633 -5.402 -9.062 1 93.81 82 ILE B CA 1
ATOM 1541 C C . ILE B 1 82 ? 9.406 -4.395 -10.188 1 93.81 82 ILE B C 1
ATOM 1543 O O . ILE B 1 82 ? 9.594 -3.191 -10 1 93.81 82 ILE B O 1
ATOM 1547 N N . VAL B 1 83 ? 8.992 -4.898 -11.328 1 96.31 83 VAL B N 1
ATOM 1548 C CA . VAL B 1 83 ? 8.93 -4.031 -12.5 1 96.31 83 VAL B CA 1
ATOM 1549 C C . VAL B 1 83 ? 7.492 -3.547 -12.703 1 96.31 83 VAL B C 1
ATOM 1551 O O . VAL B 1 83 ? 7.254 -2.578 -13.43 1 96.31 83 VAL B O 1
ATOM 1554 N N . ASP B 1 84 ? 6.57 -4.266 -12.117 1 96.5 84 ASP B N 1
ATOM 1555 C CA . ASP B 1 84 ? 5.172 -3.865 -12.227 1 96.5 84 ASP B CA 1
ATOM 1556 C C . ASP B 1 84 ? 4.34 -4.488 -11.109 1 96.5 84 ASP B C 1
ATOM 1558 O O . ASP B 1 84 ? 4.781 -5.43 -10.445 1 96.5 84 ASP B O 1
ATOM 1562 N N . ALA B 1 85 ? 3.18 -3.906 -10.867 1 96.75 85 ALA B N 1
ATOM 1563 C CA . ALA B 1 85 ? 2.24 -4.387 -9.859 1 96.75 85 ALA B CA 1
ATOM 1564 C C . ALA B 1 85 ? 0.8 -4.074 -10.258 1 96.75 85 ALA B C 1
ATOM 1566 O O . ALA B 1 85 ? 0.539 -3.078 -10.93 1 96.75 85 ALA B O 1
ATOM 1567 N N . ARG B 1 86 ? -0.121 -4.941 -9.906 1 97.44 86 ARG B N 1
ATOM 1568 C CA . ARG B 1 86 ? -1.543 -4.77 -10.188 1 97.44 86 ARG B CA 1
ATOM 1569 C C . ARG B 1 86 ? -2.395 -5.266 -9.023 1 97.44 86 ARG B C 1
ATOM 1571 O O . ARG B 1 86 ? -1.957 -6.117 -8.242 1 97.44 86 ARG B O 1
ATOM 1578 N N . PHE B 1 87 ? -3.629 -4.68 -8.969 1 96.31 87 PHE B N 1
ATOM 1579 C CA . PHE B 1 87 ? -4.555 -5.164 -7.945 1 96.31 87 PHE B CA 1
ATOM 1580 C C . PHE B 1 87 ? -5.973 -5.25 -8.5 1 96.31 87 PHE B C 1
ATOM 1582 O O . PHE B 1 87 ? -6.301 -4.582 -9.484 1 96.31 87 PHE B O 1
ATOM 1589 N N . LYS B 1 88 ? -6.703 -6.188 -7.883 1 94.06 88 LYS B N 1
ATOM 1590 C CA . LYS B 1 88 ? -8.156 -6.297 -8.008 1 94.06 88 LYS B CA 1
ATOM 1591 C C . LYS B 1 88 ? -8.812 -6.469 -6.641 1 94.06 88 LYS B C 1
ATOM 1593 O O . LYS B 1 88 ? -8.383 -7.305 -5.84 1 94.06 88 LYS B O 1
ATOM 1598 N N . THR B 1 89 ? -9.719 -5.516 -6.438 1 88.56 89 THR B N 1
ATOM 1599 C CA . THR B 1 89 ? -10.359 -5.605 -5.133 1 88.56 89 THR B CA 1
ATOM 1600 C C . THR B 1 89 ? -11.867 -5.383 -5.258 1 88.56 89 THR B C 1
ATOM 1602 O O . THR B 1 89 ? -12.312 -4.547 -6.047 1 88.56 89 THR B O 1
ATOM 1605 N N . PHE B 1 90 ? -12.547 -6.312 -4.664 1 79 90 PHE B N 1
ATOM 1606 C CA . PHE B 1 90 ? -13.977 -6.129 -4.461 1 79 90 PHE B CA 1
ATOM 1607 C C . PHE B 1 90 ? -14.266 -5.621 -3.051 1 79 90 PHE B C 1
ATOM 1609 O O . PHE B 1 90 ? -14.578 -6.406 -2.154 1 79 90 PHE B O 1
ATOM 1616 N N . GLY B 1 91 ? -13.898 -4.43 -2.898 1 74.69 91 GLY B N 1
ATOM 1617 C CA . GLY B 1 91 ? -14.039 -3.861 -1.567 1 74.69 91 GLY B CA 1
ATOM 1618 C C . GLY B 1 91 ? -14.453 -2.402 -1.582 1 74.69 91 GLY B C 1
ATOM 1619 O O . GLY B 1 91 ? -14.922 -1.896 -2.602 1 74.69 91 GLY B O 1
ATOM 1620 N N . CYS B 1 92 ? -14.297 -1.869 -0.415 1 79.44 92 CYS B N 1
ATOM 1621 C CA . CYS B 1 92 ? -14.734 -0.493 -0.211 1 79.44 92 CYS B CA 1
ATOM 1622 C C . CYS B 1 92 ? -13.703 0.491 -0.75 1 79.44 92 CYS B C 1
ATOM 1624 O O . CYS B 1 92 ? -12.672 0.084 -1.291 1 79.44 92 CYS B O 1
ATOM 1626 N N . GLY B 1 93 ? -14.031 1.743 -0.686 1 82.56 93 GLY B N 1
ATOM 1627 C CA . GLY B 1 93 ? -13.164 2.809 -1.16 1 82.56 93 GLY B CA 1
ATOM 1628 C C . GLY B 1 93 ? -11.805 2.809 -0.494 1 82.56 93 GLY B C 1
ATOM 1629 O O . GLY B 1 93 ? -10.789 3.064 -1.145 1 82.56 93 GLY B O 1
ATOM 1630 N N . SER B 1 94 ? -11.727 2.418 0.723 1 87 94 SER B N 1
ATOM 1631 C CA . SER B 1 94 ? -10.461 2.385 1.453 1 87 94 SER B CA 1
ATOM 1632 C C . SER B 1 94 ? -9.531 1.307 0.905 1 87 94 SER B C 1
ATOM 1634 O O . SER B 1 94 ? -8.32 1.517 0.802 1 87 94 SER B O 1
ATOM 1636 N N . ALA B 1 95 ? -10.195 0.198 0.576 1 88.31 95 ALA B N 1
ATOM 1637 C CA . ALA B 1 95 ? -9.406 -0.892 0.013 1 88.31 95 ALA B CA 1
ATOM 1638 C C . ALA B 1 95 ? -8.859 -0.52 -1.364 1 88.31 95 ALA B C 1
ATOM 1640 O O . ALA B 1 95 ? -7.711 -0.827 -1.688 1 88.31 95 ALA B O 1
ATOM 1641 N N . ILE B 1 96 ? -9.688 0.117 -2.123 1 90.19 96 ILE B N 1
ATOM 1642 C CA . ILE B 1 96 ? -9.273 0.548 -3.455 1 90.19 96 ILE B CA 1
ATOM 1643 C C . ILE B 1 96 ? -8.133 1.549 -3.34 1 90.19 96 ILE B C 1
ATOM 1645 O O . ILE B 1 96 ? -7.094 1.396 -3.994 1 90.19 96 ILE B O 1
ATOM 1649 N N . ALA B 1 97 ? -8.281 2.539 -2.547 1 91.5 97 ALA B N 1
ATOM 1650 C CA . ALA B 1 97 ? -7.258 3.57 -2.381 1 91.5 97 ALA B CA 1
ATOM 1651 C C . ALA B 1 97 ? -5.945 2.969 -1.887 1 91.5 97 ALA B C 1
ATOM 1653 O O . ALA B 1 97 ? -4.883 3.24 -2.447 1 91.5 97 ALA B O 1
ATOM 1654 N N . SER B 1 98 ? -5.969 2.178 -0.851 1 92.31 98 SER B N 1
ATOM 1655 C CA . SER B 1 98 ? -4.766 1.604 -0.255 1 92.31 98 SER B CA 1
ATOM 1656 C C . SER B 1 98 ? -4.074 0.648 -1.22 1 92.31 98 SER B C 1
ATOM 1658 O O . SER B 1 98 ? -2.844 0.604 -1.281 1 92.31 98 SER B O 1
ATOM 1660 N N . SER B 1 99 ? -4.859 -0.079 -1.953 1 94.25 99 SER B N 1
ATOM 1661 C CA . SER B 1 99 ? -4.262 -0.991 -2.922 1 94.25 99 SER B CA 1
ATOM 1662 C C . SER B 1 99 ? -3.609 -0.229 -4.07 1 94.25 99 SER B C 1
ATOM 1664 O O . SER B 1 99 ? -2.529 -0.6 -4.535 1 94.25 99 SER B O 1
ATOM 1666 N N . SER B 1 100 ? -4.301 0.805 -4.547 1 95.5 100 SER B N 1
ATOM 1667 C CA . SER B 1 100 ? -3.736 1.685 -5.566 1 95.5 100 SER B CA 1
ATOM 1668 C C . SER B 1 100 ? -2.412 2.287 -5.105 1 95.5 100 SER B C 1
ATOM 1670 O O . SER B 1 100 ? -1.422 2.256 -5.84 1 95.5 100 SER B O 1
ATOM 1672 N N . VAL B 1 101 ? -2.35 2.709 -3.904 1 93.75 101 VAL B N 1
ATOM 1673 C CA . VAL B 1 101 ? -1.148 3.277 -3.303 1 93.75 101 VAL B CA 1
ATOM 1674 C C . VAL B 1 101 ? -0.061 2.211 -3.209 1 93.75 101 VAL B C 1
ATOM 1676 O O . VAL B 1 101 ? 1.074 2.434 -3.637 1 93.75 101 VAL B O 1
ATOM 1679 N N . ALA B 1 102 ? -0.393 1.078 -2.67 1 93.56 102 ALA B N 1
ATOM 1680 C CA . ALA B 1 102 ? 0.56 -0.005 -2.443 1 93.56 102 ALA B CA 1
ATOM 1681 C C . ALA B 1 102 ? 1.219 -0.439 -3.748 1 93.56 102 ALA B C 1
ATOM 1683 O O . ALA B 1 102 ? 2.436 -0.628 -3.805 1 93.56 102 ALA B O 1
ATOM 1684 N N . THR B 1 103 ? 0.447 -0.505 -4.801 1 95.56 103 THR B N 1
ATOM 1685 C CA . THR B 1 103 ? 0.964 -0.999 -6.07 1 95.56 103 THR B CA 1
ATOM 1686 C C . THR B 1 103 ? 1.891 0.029 -6.715 1 95.56 103 THR B C 1
ATOM 1688 O O . THR B 1 103 ? 2.814 -0.332 -7.445 1 95.56 103 THR B O 1
ATOM 1691 N N . GLU B 1 104 ? 1.651 1.253 -6.461 1 92.81 104 GLU B N 1
ATOM 1692 C CA . GLU B 1 104 ? 2.553 2.281 -6.977 1 92.81 104 GLU B CA 1
ATOM 1693 C C . GLU B 1 104 ? 3.877 2.283 -6.219 1 92.81 104 GLU B C 1
ATOM 1695 O O . GLU B 1 104 ? 4.945 2.393 -6.824 1 92.81 104 GLU B O 1
ATOM 1700 N N . TRP B 1 105 ? 3.818 2.039 -4.996 1 89.31 105 TRP B N 1
ATOM 1701 C CA . TRP B 1 105 ? 4.996 2.219 -4.152 1 89.31 105 TRP B CA 1
ATOM 1702 C C . TRP B 1 105 ? 5.902 0.993 -4.211 1 89.31 105 TRP B C 1
ATOM 1704 O O . TRP B 1 105 ? 7.113 1.096 -3.998 1 89.31 105 TRP B O 1
ATOM 1714 N N . VAL B 1 106 ? 5.383 -0.103 -4.52 1 90.88 106 VAL B N 1
ATOM 1715 C CA . VAL B 1 106 ? 6.176 -1.327 -4.484 1 90.88 106 VAL B CA 1
ATOM 1716 C C . VAL B 1 106 ? 7.051 -1.413 -5.73 1 90.88 106 VAL B C 1
ATOM 1718 O O . VAL B 1 106 ? 8.016 -2.178 -5.77 1 90.88 106 VAL B O 1
ATOM 1721 N N . LYS B 1 107 ? 6.699 -0.702 -6.754 1 91.12 107 LYS B N 1
ATOM 1722 C CA . LYS B 1 107 ? 7.449 -0.76 -8.008 1 91.12 107 LYS B CA 1
ATOM 1723 C C . LYS B 1 107 ? 8.875 -0.241 -7.82 1 91.12 107 LYS B C 1
ATOM 1725 O O . LYS B 1 107 ? 9.094 0.728 -7.094 1 91.12 107 LYS B O 1
ATOM 1730 N N . GLU B 1 108 ? 9.781 -0.928 -8.469 1 88.38 108 GLU B N 1
ATOM 1731 C CA . GLU B 1 108 ? 11.203 -0.577 -8.523 1 88.38 108 GLU B CA 1
ATOM 1732 C C . GLU B 1 108 ? 11.93 -1.018 -7.258 1 88.38 108 GLU B C 1
ATOM 1734 O O . GLU B 1 108 ? 13.141 -0.818 -7.133 1 88.38 108 GLU B O 1
ATOM 1739 N N . LYS B 1 109 ? 11.188 -1.65 -6.328 1 88.88 109 LYS B N 1
ATOM 1740 C CA . LYS B 1 109 ? 11.836 -2.232 -5.156 1 88.88 109 LYS B CA 1
ATOM 1741 C C . LYS B 1 109 ? 12.398 -3.617 -5.469 1 88.88 109 LYS B C 1
ATOM 1743 O O . LYS B 1 109 ? 11.969 -4.266 -6.43 1 88.88 109 LYS B O 1
ATOM 1748 N N . GLN B 1 110 ? 13.289 -3.936 -4.629 1 89.69 110 GLN B N 1
ATOM 1749 C CA . GLN B 1 110 ? 13.773 -5.309 -4.684 1 89.69 110 GLN B CA 1
ATOM 1750 C C . GLN B 1 110 ? 12.805 -6.262 -3.996 1 89.69 110 GLN B C 1
ATOM 1752 O O . GLN B 1 110 ? 12.266 -5.945 -2.934 1 89.69 110 GLN B O 1
ATOM 1757 N N . ILE B 1 111 ? 12.625 -7.371 -4.578 1 87.88 111 ILE B N 1
ATOM 1758 C CA . ILE B 1 111 ? 11.664 -8.336 -4.062 1 87.88 111 ILE B CA 1
ATOM 1759 C C . ILE B 1 111 ? 12.047 -8.742 -2.639 1 87.88 111 ILE B C 1
ATOM 1761 O O . ILE B 1 111 ? 11.18 -8.984 -1.8 1 87.88 111 ILE B O 1
ATOM 1765 N N . GLU B 1 112 ? 13.273 -8.789 -2.32 1 84.19 112 GLU B N 1
ATOM 1766 C CA . GLU B 1 112 ? 13.734 -9.156 -0.982 1 84.19 112 GLU B CA 1
ATOM 1767 C C . GLU B 1 112 ? 13.242 -8.156 0.06 1 84.19 112 GLU B C 1
ATOM 1769 O O . GLU B 1 112 ? 12.969 -8.523 1.204 1 84.19 112 GLU B O 1
ATOM 1774 N N . GLU B 1 113 ? 13.133 -6.922 -0.306 1 82.88 113 GLU B N 1
ATOM 1775 C CA . GLU B 1 113 ? 12.656 -5.875 0.595 1 82.88 113 GLU B CA 1
ATOM 1776 C C . GLU B 1 113 ? 11.18 -6.074 0.944 1 82.88 113 GLU B C 1
ATOM 1778 O O . GLU B 1 113 ? 10.75 -5.734 2.047 1 82.88 113 GLU B O 1
ATOM 1783 N N . VAL B 1 114 ? 10.531 -6.609 0.021 1 82.88 114 VAL B N 1
ATOM 1784 C CA . VAL B 1 114 ? 9.086 -6.758 0.173 1 82.88 114 VAL B CA 1
ATOM 1785 C C . VAL B 1 114 ? 8.781 -8.039 0.946 1 82.88 114 VAL B C 1
ATOM 1787 O O . VAL B 1 114 ? 7.812 -8.094 1.711 1 82.88 114 VAL B O 1
ATOM 1790 N N . LEU B 1 115 ? 9.633 -8.992 0.785 1 79.5 115 LEU B N 1
ATOM 1791 C CA . LEU B 1 115 ? 9.398 -10.281 1.437 1 79.5 115 LEU B CA 1
ATOM 1792 C C . LEU B 1 115 ? 9.961 -10.281 2.855 1 79.5 115 LEU B C 1
ATOM 1794 O O . LEU B 1 115 ? 9.516 -11.055 3.703 1 79.5 115 LEU B O 1
ATOM 1798 N N . THR B 1 116 ? 11.039 -9.5 3.139 1 66.25 116 THR B N 1
ATOM 1799 C CA . THR B 1 116 ? 11.727 -9.523 4.422 1 66.25 116 THR B CA 1
ATOM 1800 C C . THR B 1 116 ? 11.18 -8.453 5.355 1 66.25 116 THR B C 1
ATOM 1802 O O . THR B 1 116 ? 11.594 -8.359 6.512 1 66.25 116 THR B O 1
ATOM 1805 N N . ILE B 1 117 ? 10.461 -7.625 4.953 1 52.84 117 ILE B N 1
ATOM 1806 C CA . ILE B 1 117 ? 10.125 -6.574 5.906 1 52.84 117 ILE B CA 1
ATOM 1807 C C . ILE B 1 117 ? 9.695 -7.199 7.23 1 52.84 117 ILE B C 1
ATOM 1809 O O . ILE B 1 117 ? 8.68 -7.898 7.293 1 52.84 117 ILE B O 1
ATOM 1813 N N . LYS B 1 118 ? 10.734 -7.801 7.859 1 45.22 118 LYS B N 1
ATOM 1814 C CA . LYS B 1 118 ? 10.672 -8.383 9.195 1 45.22 118 LYS B CA 1
ATOM 1815 C C . LYS B 1 118 ? 10.258 -7.34 10.227 1 45.22 118 LYS B C 1
ATOM 1817 O O . LYS B 1 118 ? 10.461 -6.141 10.031 1 45.22 118 LYS B O 1
ATOM 1822 N N . ASN B 1 119 ? 9.336 -7.758 11.18 1 39.69 119 ASN B N 1
ATOM 1823 C CA . ASN B 1 119 ? 9.023 -7.09 12.438 1 39.69 119 ASN B CA 1
ATOM 1824 C C . ASN B 1 119 ? 10.289 -6.613 13.148 1 39.69 119 ASN B C 1
ATOM 1826 O O . ASN B 1 119 ? 11.188 -7.41 13.422 1 39.69 119 ASN B O 1
ATOM 1830 N N . THR B 1 120 ? 10.969 -5.668 12.719 1 33.56 120 THR B N 1
ATOM 1831 C CA . THR B 1 120 ? 11.945 -5.188 13.688 1 33.56 120 THR B CA 1
ATOM 1832 C C . THR B 1 120 ? 11.367 -5.199 15.102 1 33.56 120 THR B C 1
ATOM 1834 O O . THR B 1 120 ? 10.625 -4.289 15.477 1 33.56 120 THR B O 1
ATOM 1837 N N . VAL B 1 121 ? 10.633 -6.082 15.555 1 29.03 121 VAL B N 1
ATOM 1838 C CA . VAL B 1 121 ? 10.609 -6.125 17.016 1 29.03 121 VAL B CA 1
ATOM 1839 C C . VAL B 1 121 ? 12.031 -6.285 17.562 1 29.03 121 VAL B C 1
ATOM 1841 O O . VAL B 1 121 ? 12.742 -7.215 17.172 1 29.03 121 VAL B O 1
ATOM 1844 N N . GLY B 1 122 ? 12.648 -5.16 17.906 1 23.61 122 GLY B N 1
ATOM 1845 C CA . GLY B 1 122 ? 13.703 -5.305 18.891 1 23.61 122 GLY B CA 1
ATOM 1846 C C . GLY B 1 122 ? 13.453 -6.43 19.875 1 23.61 122 GLY B C 1
ATOM 1847 O O . GLY B 1 122 ? 12.414 -6.469 20.531 1 23.61 122 GLY B O 1
ATOM 1848 N N . ALA B 1 123 ? 14.156 -7.488 19.703 1 19.28 123 ALA B N 1
ATOM 1849 C CA . ALA B 1 123 ? 14.383 -8.258 20.938 1 19.28 123 ALA B CA 1
ATOM 1850 C C . ALA B 1 123 ? 15.047 -7.398 22 1 19.28 123 ALA B C 1
ATOM 1852 O O . ALA B 1 123 ? 15.805 -6.48 21.688 1 19.28 123 ALA B O 1
#